Protein AF-A0A0J6SE71-F1 (afdb_monomer_lite)

pLDDT: mean 85.85, std 12.94, range [42.34, 98.62]

Radius of gyration: 21.09 Å; chains: 1; bounding box: 52×39×52 Å

Structure (mmCIF, N/CA/C/O backbone):
data_AF-A0A0J6SE71-F1
#
_entry.id   AF-A0A0J6SE71-F1
#
loop_
_atom_site.group_PDB
_atom_site.id
_atom_site.type_symbol
_atom_site.label_atom_id
_atom_site.label_alt_id
_atom_site.label_comp_id
_atom_site.label_asym_id
_atom_site.label_entity_id
_atom_site.label_seq_id
_atom_site.pdbx_PDB_ins_code
_atom_site.Cartn_x
_atom_site.Cartn_y
_atom_site.Cartn_z
_atom_site.occupancy
_atom_site.B_iso_or_equiv
_atom_site.auth_seq_id
_atom_site.auth_comp_id
_atom_site.auth_asym_id
_atom_site.auth_atom_id
_atom_site.pdbx_PDB_model_num
ATOM 1 N N . PRO A 1 1 ? 19.943 1.898 2.539 1.00 74.62 1 PRO A N 1
ATOM 2 C CA . PRO A 1 1 ? 20.958 0.953 3.086 1.00 74.62 1 PRO A CA 1
ATOM 3 C C . PRO A 1 1 ? 20.571 -0.513 2.844 1.00 74.62 1 PRO A C 1
ATOM 5 O O . PRO A 1 1 ? 21.342 -1.232 2.225 1.00 74.62 1 PRO A O 1
ATOM 8 N N . VAL A 1 2 ? 19.360 -0.919 3.248 1.00 83.00 2 VAL A N 1
ATOM 9 C CA . VAL A 1 2 ? 18.869 -2.305 3.112 1.00 83.00 2 VAL A CA 1
ATOM 10 C C . VAL A 1 2 ? 18.870 -2.799 1.660 1.00 83.00 2 VAL A C 1
ATOM 12 O O . VAL A 1 2 ? 19.468 -3.829 1.379 1.00 83.00 2 VAL A O 1
ATOM 15 N N . LEU A 1 3 ? 18.298 -2.043 0.713 1.00 86.75 3 LEU A N 1
ATOM 16 C CA . LEU A 1 3 ? 18.275 -2.443 -0.707 1.00 86.75 3 LEU A CA 1
ATOM 17 C C . LEU A 1 3 ? 19.676 -2.645 -1.305 1.00 86.75 3 LEU A C 1
ATOM 19 O O . LEU A 1 3 ? 19.884 -3.564 -2.087 1.00 86.75 3 LEU A O 1
ATOM 23 N N . ARG A 1 4 ? 20.654 -1.826 -0.898 1.00 89.00 4 ARG A N 1
ATOM 24 C CA . ARG A 1 4 ? 22.049 -1.960 -1.343 1.00 89.00 4 ARG A CA 1
ATOM 25 C C . ARG A 1 4 ? 22.689 -3.245 -0.810 1.00 89.00 4 ARG A C 1
ATOM 27 O O . ARG A 1 4 ? 23.413 -3.897 -1.551 1.00 89.00 4 ARG A O 1
ATOM 34 N N . ALA A 1 5 ? 22.418 -3.600 0.447 1.00 86.69 5 ALA A N 1
ATOM 35 C CA . ALA A 1 5 ? 22.895 -4.848 1.039 1.00 86.69 5 ALA A CA 1
ATOM 36 C C . ALA A 1 5 ? 22.267 -6.065 0.343 1.00 86.69 5 ALA A C 1
ATOM 38 O O . ALA A 1 5 ? 22.990 -6.952 -0.097 1.00 86.69 5 ALA A O 1
ATOM 39 N N . LEU A 1 6 ? 20.944 -6.048 0.139 1.00 87.69 6 LEU A N 1
ATOM 40 C CA . LEU A 1 6 ? 20.231 -7.113 -0.574 1.00 87.69 6 LEU A CA 1
ATOM 41 C C . LEU A 1 6 ? 20.741 -7.296 -2.007 1.00 87.69 6 LEU A C 1
ATOM 43 O O . LEU A 1 6 ? 20.913 -8.424 -2.455 1.00 87.69 6 LEU A O 1
ATOM 47 N N . ALA A 1 7 ? 21.015 -6.200 -2.717 1.00 92.06 7 ALA A N 1
ATOM 48 C CA . ALA A 1 7 ? 21.587 -6.274 -4.053 1.00 92.06 7 ALA A CA 1
ATOM 49 C C . ALA A 1 7 ? 22.988 -6.901 -4.043 1.00 92.06 7 ALA A C 1
ATOM 51 O O . ALA A 1 7 ? 23.252 -7.791 -4.843 1.00 92.06 7 ALA A O 1
ATOM 52 N N . ALA A 1 8 ? 23.858 -6.498 -3.111 1.00 91.88 8 ALA A N 1
ATOM 53 C CA . ALA A 1 8 ? 25.197 -7.071 -2.987 1.00 91.88 8 ALA A CA 1
ATOM 54 C C . ALA A 1 8 ? 25.158 -8.580 -2.685 1.00 91.88 8 ALA A C 1
ATOM 56 O O . ALA A 1 8 ? 25.876 -9.345 -3.322 1.00 91.88 8 ALA A O 1
ATOM 57 N N . GLU A 1 9 ? 24.287 -9.016 -1.770 1.00 90.00 9 GLU A N 1
ATOM 58 C CA . GLU A 1 9 ? 24.077 -10.439 -1.457 1.00 90.00 9 GLU A CA 1
ATOM 59 C C . GLU A 1 9 ? 23.577 -11.239 -2.665 1.00 90.00 9 GLU A C 1
ATOM 61 O O . GLU A 1 9 ? 23.999 -12.373 -2.878 1.00 90.00 9 GLU A O 1
ATOM 66 N N . ALA A 1 10 ? 22.691 -10.645 -3.465 1.00 92.06 10 ALA A N 1
ATOM 67 C CA . ALA A 1 10 ? 22.149 -11.260 -4.671 1.00 92.06 10 ALA A CA 1
ATOM 68 C C . ALA A 1 10 ? 23.099 -11.176 -5.883 1.00 92.06 10 ALA A C 1
ATOM 70 O O . ALA A 1 10 ? 22.737 -11.632 -6.966 1.00 92.06 10 ALA A O 1
ATOM 71 N N . GLY A 1 11 ? 24.288 -10.577 -5.736 1.00 95.62 11 GLY A N 1
ATOM 72 C CA . GLY A 1 11 ? 25.222 -10.361 -6.845 1.00 95.62 11 GLY A CA 1
ATOM 73 C C . GLY A 1 11 ? 24.719 -9.360 -7.893 1.00 95.62 11 GLY A C 1
ATOM 74 O O . GLY A 1 11 ? 25.143 -9.408 -9.045 1.00 95.62 11 GLY A O 1
ATOM 75 N N . LEU A 1 12 ? 23.808 -8.461 -7.511 1.00 95.69 12 LEU A N 1
ATOM 76 C CA . LEU A 1 12 ? 23.193 -7.465 -8.383 1.00 95.69 12 LEU A CA 1
ATOM 77 C C . LEU A 1 12 ? 23.917 -6.118 -8.294 1.00 95.69 12 LEU A C 1
ATOM 79 O O . LEU A 1 12 ? 24.251 -5.626 -7.212 1.00 95.69 12 LEU A O 1
ATOM 83 N N . ALA A 1 13 ? 24.080 -5.459 -9.441 1.00 94.94 13 ALA A N 1
ATOM 84 C CA . ALA A 1 13 ? 24.471 -4.057 -9.472 1.00 94.94 13 ALA A CA 1
ATOM 85 C C . ALA A 1 13 ? 23.314 -3.179 -8.963 1.00 94.94 13 ALA A C 1
ATOM 87 O O . ALA A 1 13 ? 22.174 -3.321 -9.397 1.00 94.94 13 ALA A O 1
ATOM 88 N N . PHE A 1 14 ? 23.607 -2.234 -8.064 1.00 95.19 14 PHE A N 1
ATOM 89 C CA . PHE A 1 14 ? 22.605 -1.325 -7.502 1.00 95.19 14 PHE A CA 1
ATOM 90 C C . PHE A 1 14 ? 22.993 0.136 -7.710 1.00 95.19 14 PHE A C 1
ATOM 92 O O . PHE A 1 14 ? 24.061 0.580 -7.280 1.00 95.19 14 PHE A O 1
ATOM 99 N N . ARG A 1 15 ? 22.086 0.902 -8.322 1.00 94.19 15 ARG A N 1
ATOM 100 C CA . ARG A 1 15 ? 22.180 2.358 -8.472 1.00 94.19 15 ARG A CA 1
ATOM 101 C C . ARG A 1 15 ? 20.926 2.992 -7.883 1.00 94.19 15 ARG A C 1
ATOM 103 O O . ARG A 1 15 ? 19.825 2.514 -8.127 1.00 94.19 15 ARG A O 1
ATOM 110 N N . ALA A 1 16 ? 21.107 4.055 -7.108 1.00 91.88 16 ALA A N 1
ATOM 111 C CA . ALA A 1 16 ? 20.010 4.821 -6.533 1.00 91.88 16 ALA A CA 1
ATOM 112 C C . ALA A 1 16 ? 20.004 6.219 -7.146 1.00 91.88 16 ALA A C 1
ATOM 114 O O . ALA A 1 16 ? 21.043 6.878 -7.185 1.00 91.88 16 ALA A O 1
ATOM 115 N N . TYR A 1 17 ? 18.830 6.649 -7.592 1.00 89.62 17 TYR A N 1
ATOM 116 C CA . TYR A 1 17 ? 18.588 7.971 -8.148 1.00 89.62 17 TYR A CA 1
ATOM 117 C C . TYR A 1 17 ? 17.534 8.639 -7.273 1.00 89.62 17 TYR A C 1
ATOM 119 O O . TYR A 1 17 ? 16.469 8.065 -7.055 1.00 89.62 17 TYR A O 1
ATOM 127 N N . ALA A 1 18 ? 17.847 9.813 -6.733 1.00 86.19 18 ALA A N 1
ATOM 128 C CA . ALA A 1 18 ? 16.870 10.588 -5.985 1.00 86.19 18 ALA A CA 1
ATOM 129 C C . ALA A 1 18 ? 15.883 11.237 -6.963 1.00 86.19 18 ALA A C 1
ATOM 131 O O . ALA A 1 18 ? 16.294 11.778 -7.993 1.00 86.19 18 ALA A O 1
ATOM 132 N N . LEU A 1 19 ? 14.596 11.180 -6.631 1.00 80.50 19 LEU A N 1
ATOM 133 C CA . LEU A 1 19 ? 13.590 12.013 -7.277 1.00 80.50 19 LEU A CA 1
ATOM 134 C C . LEU A 1 19 ? 13.519 13.353 -6.531 1.00 80.50 19 LEU A C 1
ATOM 136 O O . LEU A 1 19 ? 13.681 13.360 -5.311 1.00 80.50 19 LEU A O 1
ATOM 140 N N . PRO A 1 20 ? 13.343 14.480 -7.237 1.00 73.50 20 PRO A N 1
ATOM 141 C CA . PRO A 1 20 ? 13.230 15.783 -6.594 1.00 73.50 20 PRO A CA 1
ATOM 142 C C . PRO A 1 20 ? 11.945 15.877 -5.758 1.00 73.50 20 PRO A C 1
ATOM 144 O O . PRO A 1 20 ? 10.897 15.385 -6.169 1.00 73.50 20 PRO A O 1
ATOM 147 N N . ASP A 1 21 ? 12.013 16.576 -4.621 1.00 66.56 21 ASP A N 1
ATOM 148 C CA . ASP A 1 21 ? 10.876 16.796 -3.705 1.00 66.56 21 ASP A CA 1
ATOM 149 C C . ASP A 1 21 ? 9.800 17.757 -4.271 1.00 66.56 21 ASP A C 1
ATOM 151 O O . ASP A 1 21 ? 8.787 18.026 -3.627 1.00 66.56 21 ASP A O 1
ATOM 155 N N . GLY A 1 22 ? 9.998 18.281 -5.485 1.00 63.16 22 GLY A N 1
ATOM 156 C CA . GLY A 1 22 ? 9.081 19.179 -6.190 1.00 63.16 22 GLY A CA 1
ATOM 157 C C . GLY A 1 22 ? 9.055 18.901 -7.694 1.00 63.16 22 GLY A C 1
ATOM 158 O O . GLY A 1 22 ? 9.707 17.972 -8.171 1.00 63.16 22 GLY A O 1
ATOM 159 N N . ALA A 1 23 ? 8.308 19.711 -8.455 1.00 55.22 23 ALA A N 1
ATOM 160 C CA . ALA A 1 23 ? 8.313 19.615 -9.915 1.00 55.22 23 ALA A CA 1
ATOM 161 C C . ALA A 1 23 ? 9.758 19.710 -10.432 1.00 55.22 23 ALA A C 1
ATOM 163 O O . ALA A 1 23 ? 10.500 20.619 -10.050 1.00 55.22 23 ALA A O 1
ATOM 164 N N . ALA A 1 24 ? 10.165 18.749 -11.265 1.00 53.22 24 ALA A N 1
ATOM 165 C CA . ALA A 1 24 ? 11.485 18.780 -11.876 1.00 53.22 24 ALA A CA 1
ATOM 166 C C . ALA A 1 24 ? 11.638 20.105 -12.654 1.00 53.22 24 ALA A C 1
ATOM 168 O O . ALA A 1 24 ? 10.726 20.454 -13.405 1.00 53.22 24 ALA A O 1
ATOM 169 N N . PRO A 1 25 ? 12.747 20.851 -12.492 1.00 52.09 25 PRO A N 1
ATOM 170 C CA . PRO A 1 25 ? 12.998 22.036 -13.307 1.00 52.09 25 PRO A CA 1
ATOM 171 C C . PRO A 1 25 ? 12.952 21.649 -14.790 1.00 52.09 25 PRO A C 1
ATOM 173 O O . PRO A 1 25 ? 13.580 20.654 -15.157 1.00 52.09 25 PRO A O 1
ATOM 176 N N . GLU A 1 26 ? 12.248 22.419 -15.631 1.00 55.75 26 GLU A N 1
ATOM 177 C CA . GLU A 1 26 ? 12.121 22.128 -17.075 1.00 55.75 26 GLU A CA 1
ATOM 178 C C . GLU A 1 26 ? 13.494 21.953 -17.758 1.00 55.75 26 GLU A C 1
ATOM 180 O O . GLU A 1 26 ? 13.643 21.102 -18.636 1.00 55.75 26 GLU A O 1
ATOM 185 N N . ASP A 1 27 ? 14.521 22.655 -17.261 1.00 56.28 27 ASP A N 1
ATOM 186 C CA . ASP A 1 27 ? 15.896 22.645 -17.781 1.00 56.28 27 ASP A CA 1
ATOM 187 C C . ASP A 1 27 ? 16.903 21.837 -16.925 1.00 56.28 27 ASP A C 1
ATOM 189 O O . ASP A 1 27 ? 18.118 21.924 -17.116 1.00 56.28 27 ASP A O 1
ATOM 193 N N . GLY A 1 28 ? 16.430 21.047 -15.953 1.00 58.31 28 GLY A N 1
ATOM 194 C CA . GLY A 1 28 ? 17.277 20.250 -15.056 1.00 58.31 28 GLY A CA 1
ATOM 195 C C . GLY A 1 28 ? 17.614 18.844 -15.587 1.00 58.31 28 GLY A C 1
ATOM 196 O O . GLY A 1 28 ? 16.875 18.280 -16.400 1.00 58.31 28 GLY A O 1
ATOM 197 N N . PRO A 1 29 ? 18.711 18.207 -15.121 1.00 62.16 29 PRO A N 1
ATOM 198 C CA . PRO A 1 29 ? 18.996 16.815 -15.456 1.00 62.16 29 PRO A CA 1
ATOM 199 C C . PRO A 1 29 ? 17.878 15.907 -14.924 1.00 62.16 29 PRO A C 1
ATOM 201 O O . PRO A 1 29 ? 17.729 15.706 -13.722 1.00 62.16 29 PRO A O 1
ATOM 204 N N . SER A 1 30 ? 17.087 15.345 -15.839 1.00 78.56 30 SER A N 1
ATOM 205 C CA . SER A 1 30 ? 16.004 14.423 -15.496 1.00 78.56 30 SER A CA 1
ATOM 206 C C . SER A 1 30 ? 16.574 13.114 -14.925 1.00 78.56 30 SER A C 1
ATOM 208 O O . SER A 1 30 ? 17.298 12.412 -15.647 1.00 78.56 30 SER A O 1
ATOM 210 N N . PRO A 1 31 ? 16.228 12.722 -13.681 1.00 86.25 31 PRO A N 1
ATOM 211 C CA . PRO A 1 31 ? 16.659 11.441 -13.118 1.00 86.25 31 PRO A CA 1
ATOM 212 C C . PRO A 1 31 ? 16.189 10.265 -13.984 1.00 86.25 31 PRO A C 1
ATOM 214 O O . PRO A 1 31 ? 16.908 9.281 -14.133 1.00 86.25 31 PRO A O 1
ATOM 217 N N . TRP A 1 32 ? 15.046 10.400 -14.661 1.00 88.00 32 TRP A N 1
ATOM 218 C CA . TRP A 1 32 ? 14.514 9.393 -15.577 1.00 88.00 32 TRP A CA 1
ATOM 219 C C . TRP A 1 32 ? 15.396 9.164 -16.806 1.00 88.00 32 TRP A C 1
ATOM 221 O O . TRP A 1 32 ? 15.598 8.019 -17.212 1.00 88.00 32 TRP A O 1
ATOM 231 N N . ARG A 1 33 ? 15.988 10.227 -17.371 1.00 88.12 33 ARG A N 1
ATOM 232 C CA . ARG A 1 33 ? 16.964 10.092 -18.468 1.00 88.12 33 ARG A CA 1
ATOM 233 C C . ARG A 1 33 ? 18.235 9.389 -17.993 1.00 88.12 33 ARG A C 1
ATOM 235 O O . ARG A 1 33 ? 18.764 8.557 -18.723 1.00 88.12 33 ARG A O 1
ATOM 242 N N . ALA A 1 34 ? 18.692 9.676 -16.772 1.00 90.25 34 ALA A N 1
ATOM 243 C CA . ALA A 1 34 ? 19.856 9.012 -16.185 1.00 90.25 34 ALA A CA 1
ATOM 244 C C . ALA A 1 34 ? 19.600 7.519 -15.908 1.00 90.25 34 ALA A C 1
ATOM 246 O O . ALA A 1 34 ? 20.461 6.689 -16.196 1.00 90.25 34 ALA A O 1
ATOM 247 N N . VAL A 1 35 ? 18.409 7.171 -15.406 1.00 92.81 35 VAL A N 1
ATOM 248 C CA . VAL A 1 35 ? 17.973 5.776 -15.228 1.00 92.81 35 VAL A CA 1
ATOM 249 C C . VAL A 1 35 ? 17.910 5.066 -16.575 1.00 92.81 35 VAL A C 1
ATOM 251 O O . VAL A 1 35 ? 18.489 3.996 -16.719 1.00 92.81 35 VAL A O 1
ATOM 254 N N . ARG A 1 36 ? 17.279 5.669 -17.590 1.00 91.50 36 ARG A N 1
ATOM 255 C CA . ARG A 1 36 ? 17.217 5.080 -18.934 1.00 91.50 36 ARG A CA 1
ATOM 256 C C . ARG A 1 36 ? 18.606 4.868 -19.536 1.00 91.50 36 ARG A C 1
ATOM 258 O O . ARG A 1 36 ? 18.858 3.810 -20.097 1.00 91.50 36 ARG A O 1
ATOM 265 N N . ALA A 1 37 ? 19.503 5.846 -19.419 1.00 92.12 37 ALA A N 1
ATOM 266 C CA . ALA A 1 37 ? 20.868 5.740 -19.936 1.00 92.12 37 ALA A CA 1
ATOM 267 C C . ALA A 1 37 ? 21.690 4.641 -19.240 1.00 92.12 37 ALA A C 1
ATOM 269 O O . ALA A 1 37 ? 22.644 4.132 -19.820 1.00 92.12 37 ALA A O 1
ATOM 270 N N . ALA A 1 38 ? 21.329 4.272 -18.009 1.00 93.62 38 ALA A N 1
ATOM 271 C CA . ALA A 1 38 ? 21.936 3.153 -17.299 1.00 93.62 38 ALA A CA 1
ATOM 272 C C . ALA A 1 38 ? 21.415 1.774 -17.746 1.00 93.62 38 ALA A C 1
ATOM 274 O O . ALA A 1 38 ? 21.976 0.785 -17.284 1.00 93.62 38 ALA A O 1
ATOM 275 N N . ASP A 1 39 ? 20.374 1.728 -18.590 1.00 93.38 39 ASP A N 1
ATOM 276 C CA . ASP A 1 39 ? 19.712 0.527 -19.129 1.00 93.38 39 ASP A CA 1
ATOM 277 C C . ASP A 1 39 ? 19.540 -0.616 -18.107 1.00 93.38 39 ASP A C 1
ATOM 279 O O . ASP A 1 39 ? 20.103 -1.698 -18.267 1.00 93.38 39 ASP A O 1
ATOM 283 N N . PRO A 1 40 ? 18.800 -0.387 -17.008 1.00 95.44 40 PRO A N 1
ATOM 284 C CA . PRO A 1 40 ? 18.628 -1.397 -15.975 1.00 95.44 40 PRO A CA 1
ATOM 285 C C . PRO A 1 40 ? 17.719 -2.546 -16.437 1.00 95.44 40 PRO A C 1
ATOM 287 O O . PRO A 1 40 ? 16.732 -2.336 -17.155 1.00 95.44 40 PRO A O 1
ATOM 290 N N . ASP A 1 41 ? 17.989 -3.748 -15.921 1.00 95.69 41 ASP A N 1
ATOM 291 C CA . ASP A 1 41 ? 17.112 -4.918 -16.071 1.00 95.69 41 ASP A CA 1
ATOM 292 C C . ASP A 1 41 ? 15.769 -4.727 -15.348 1.00 95.69 41 ASP A C 1
ATOM 294 O O . ASP A 1 41 ? 14.717 -5.141 -15.838 1.00 95.69 41 ASP A O 1
ATOM 298 N N . ALA A 1 42 ? 15.801 -4.068 -14.186 1.00 94.81 42 ALA A N 1
ATOM 299 C CA . ALA A 1 42 ? 14.635 -3.765 -13.367 1.00 94.81 42 ALA A CA 1
ATOM 300 C C . ALA A 1 42 ? 14.795 -2.423 -12.643 1.00 94.81 42 ALA A C 1
ATOM 302 O O . ALA A 1 42 ? 15.895 -2.028 -12.255 1.00 94.81 42 ALA A O 1
ATOM 303 N N . VAL A 1 43 ? 13.675 -1.739 -12.419 1.00 95.31 43 VAL A N 1
ATOM 304 C CA . VAL A 1 43 ? 13.609 -0.468 -11.693 1.00 95.31 43 VAL A CA 1
ATOM 305 C C . VAL A 1 43 ? 12.611 -0.601 -10.555 1.00 95.31 43 VAL A C 1
ATOM 307 O O . VAL A 1 43 ? 11.464 -0.978 -10.776 1.00 95.31 43 VAL A O 1
ATOM 310 N N . ILE A 1 44 ? 13.038 -0.253 -9.342 1.00 94.62 44 ILE A N 1
ATOM 311 C CA . ILE A 1 44 ? 12.130 -0.075 -8.208 1.00 94.62 44 ILE A CA 1
ATOM 312 C C . ILE A 1 44 ? 11.804 1.412 -8.121 1.00 94.62 44 ILE A C 1
ATOM 314 O O . ILE A 1 44 ? 12.692 2.223 -7.857 1.00 94.62 44 ILE A O 1
ATOM 318 N N . LEU A 1 45 ? 10.538 1.759 -8.342 1.00 93.06 45 LEU A N 1
ATOM 319 C CA . LEU A 1 45 ? 10.028 3.097 -8.076 1.00 93.06 45 LEU A CA 1
ATOM 320 C C . LEU A 1 45 ? 9.438 3.122 -6.665 1.00 93.06 45 LEU A C 1
ATOM 322 O O . LEU A 1 45 ? 8.317 2.664 -6.442 1.00 93.06 45 LEU A O 1
ATOM 326 N N . ASP A 1 46 ? 10.219 3.631 -5.717 1.00 90.94 46 ASP A N 1
ATOM 327 C CA . ASP A 1 46 ? 9.802 3.791 -4.326 1.00 90.94 46 ASP A CA 1
ATOM 328 C C . ASP A 1 46 ? 9.149 5.161 -4.119 1.00 90.94 46 ASP A C 1
ATOM 330 O O . ASP A 1 46 ? 9.805 6.199 -4.190 1.00 90.94 46 ASP A O 1
ATOM 334 N N . ALA A 1 47 ? 7.847 5.142 -3.857 1.00 86.31 47 ALA A N 1
ATOM 335 C CA . ALA A 1 47 ? 7.027 6.304 -3.556 1.00 86.31 47 ALA A CA 1
ATOM 336 C C . ALA A 1 47 ? 6.381 6.218 -2.168 1.00 86.31 47 ALA A C 1
ATOM 338 O O . ALA A 1 47 ? 5.300 6.761 -1.927 1.00 86.31 47 ALA A O 1
ATOM 339 N N . THR A 1 48 ? 7.003 5.489 -1.241 1.00 80.56 48 THR A N 1
ATOM 340 C CA . THR A 1 48 ? 6.477 5.313 0.120 1.00 80.56 48 THR A CA 1
ATOM 341 C C . THR A 1 48 ? 6.447 6.605 0.933 1.00 80.56 48 THR A C 1
ATOM 343 O O . THR A 1 48 ? 5.579 6.743 1.793 1.00 80.56 48 THR A O 1
ATOM 346 N N . ALA A 1 49 ? 7.327 7.563 0.634 1.00 74.50 49 ALA A N 1
ATOM 347 C CA . ALA A 1 49 ? 7.326 8.893 1.247 1.00 74.50 49 ALA A CA 1
ATOM 348 C C . ALA A 1 49 ? 6.269 9.848 0.651 1.00 74.50 49 ALA A C 1
ATOM 350 O O . ALA A 1 49 ? 6.091 10.952 1.158 1.00 74.50 49 ALA A O 1
ATOM 351 N N . GLY A 1 50 ? 5.557 9.418 -0.397 1.00 75.25 50 GLY A N 1
ATOM 352 C CA . GLY A 1 50 ? 4.782 10.299 -1.265 1.00 75.25 50 GLY A CA 1
ATOM 353 C C . GLY A 1 50 ? 5.696 10.984 -2.281 1.00 75.25 50 GLY A C 1
ATOM 354 O O . GLY A 1 50 ? 6.728 11.541 -1.923 1.00 75.25 50 GLY A O 1
ATOM 355 N N . LEU A 1 51 ? 5.331 10.914 -3.561 1.00 74.62 51 LEU A N 1
ATOM 356 C CA . LEU A 1 51 ? 6.022 11.634 -4.630 1.00 74.62 51 LEU A CA 1
ATOM 357 C C . LEU A 1 51 ? 5.094 12.713 -5.189 1.00 74.62 51 LEU A C 1
ATOM 359 O O . LEU A 1 51 ? 3.907 12.436 -5.376 1.00 74.62 51 LEU A O 1
ATOM 363 N N . PRO A 1 52 ? 5.593 13.927 -5.471 1.00 71.06 52 PRO A N 1
ATOM 364 C CA . PRO A 1 52 ? 4.815 14.909 -6.210 1.00 71.06 52 PRO A CA 1
ATOM 365 C C . PRO A 1 52 ? 4.617 14.456 -7.667 1.00 71.06 52 PRO A C 1
ATOM 367 O O . PRO A 1 52 ? 5.472 13.791 -8.253 1.00 71.06 52 PRO A O 1
ATOM 370 N N . GLY A 1 53 ? 3.505 14.871 -8.277 1.00 75.75 53 GLY A N 1
ATOM 371 C CA . GLY A 1 53 ? 3.247 14.671 -9.706 1.00 75.75 53 GLY A CA 1
ATOM 372 C C . GLY A 1 53 ? 2.927 13.226 -10.107 1.00 75.75 53 GLY A C 1
ATOM 373 O O . GLY A 1 53 ? 2.341 12.466 -9.341 1.00 75.75 53 GLY A O 1
ATOM 374 N N . THR A 1 54 ? 3.275 12.870 -11.348 1.00 78.56 54 THR A N 1
ATOM 375 C CA . THR A 1 54 ? 2.953 11.577 -11.979 1.00 78.56 54 THR A CA 1
ATOM 376 C C . THR A 1 54 ? 4.231 10.851 -12.422 1.00 78.56 54 THR A C 1
ATOM 378 O O . THR A 1 54 ? 4.506 10.773 -13.623 1.00 78.56 54 THR A O 1
ATOM 381 N N . PRO A 1 55 ? 5.031 10.301 -11.489 1.00 84.00 55 PRO A N 1
ATOM 382 C CA . PRO A 1 55 ? 6.385 9.807 -11.769 1.00 84.00 55 PRO A CA 1
ATOM 383 C C . PRO A 1 55 ? 6.428 8.701 -12.832 1.00 84.00 55 PRO A C 1
ATOM 385 O O . PRO A 1 55 ? 7.377 8.620 -13.609 1.00 84.00 55 PRO A O 1
ATOM 388 N N . LEU A 1 56 ? 5.386 7.870 -12.930 1.00 87.38 56 LEU A N 1
ATOM 389 C CA . LEU A 1 56 ? 5.292 6.864 -13.990 1.00 87.38 56 LEU A CA 1
ATOM 390 C C . LEU A 1 56 ? 5.103 7.467 -15.389 1.00 87.38 56 LEU A C 1
ATOM 392 O O . LEU A 1 56 ? 5.651 6.931 -16.354 1.00 87.38 56 LEU A O 1
ATOM 396 N N . ARG A 1 57 ? 4.362 8.577 -15.516 1.00 84.81 57 ARG A N 1
ATOM 397 C CA . ARG A 1 57 ? 4.233 9.292 -16.797 1.00 84.81 57 ARG A CA 1
ATOM 398 C C . ARG A 1 57 ? 5.567 9.911 -17.193 1.00 84.81 57 ARG A C 1
ATOM 400 O O . ARG A 1 57 ? 5.961 9.793 -18.348 1.00 84.81 57 ARG A O 1
ATOM 407 N N . ASP A 1 58 ? 6.291 10.487 -16.238 1.00 85.06 58 ASP A N 1
ATOM 408 C CA . ASP A 1 58 ? 7.613 11.067 -16.488 1.00 85.06 58 ASP A CA 1
ATOM 409 C C . ASP A 1 58 ? 8.625 9.994 -16.917 1.00 85.06 58 ASP A C 1
ATOM 411 O O . ASP A 1 58 ? 9.397 10.193 -17.859 1.00 85.06 58 ASP A O 1
ATOM 415 N N . ALA A 1 59 ? 8.584 8.821 -16.277 1.00 88.06 59 ALA A N 1
ATOM 416 C CA . ALA A 1 59 ? 9.391 7.667 -16.656 1.00 88.06 59 ALA A CA 1
ATOM 417 C C . ALA A 1 59 ? 9.082 7.193 -18.087 1.00 88.06 59 ALA A C 1
ATOM 419 O O . ALA A 1 59 ? 10.004 6.973 -18.880 1.00 88.06 59 ALA A O 1
ATOM 420 N N . ALA A 1 60 ? 7.796 7.083 -18.438 1.00 87.69 60 ALA A N 1
ATOM 421 C CA . ALA A 1 60 ? 7.358 6.720 -19.784 1.00 87.69 60 ALA A CA 1
ATOM 422 C C . ALA A 1 60 ? 7.790 7.767 -20.824 1.00 87.69 60 ALA A C 1
ATOM 424 O O . ALA A 1 60 ? 8.352 7.409 -21.859 1.00 87.69 60 ALA A O 1
ATOM 425 N N . ALA A 1 61 ? 7.622 9.059 -20.523 1.00 86.12 61 ALA A N 1
ATOM 426 C CA . ALA A 1 61 ? 8.038 10.170 -21.381 1.00 86.12 61 ALA A CA 1
ATOM 427 C C . ALA A 1 61 ? 9.561 10.218 -21.589 1.00 86.12 61 ALA A C 1
ATOM 429 O O . ALA A 1 61 ? 10.040 10.586 -22.663 1.00 86.12 61 ALA A O 1
ATOM 430 N N . ALA A 1 62 ? 10.345 9.792 -20.595 1.00 88.06 62 ALA A N 1
ATOM 431 C CA . ALA A 1 62 ? 11.789 9.628 -20.736 1.00 88.06 62 ALA A CA 1
ATOM 432 C C . ALA A 1 62 ? 12.184 8.417 -21.605 1.00 88.06 62 ALA A C 1
ATOM 434 O O . ALA A 1 62 ? 13.350 8.313 -22.004 1.00 88.06 62 ALA A O 1
ATOM 435 N N . GLY A 1 63 ? 11.237 7.532 -21.934 1.00 88.56 63 GLY A N 1
ATOM 436 C CA . GLY A 1 63 ? 11.431 6.327 -22.739 1.00 88.56 63 GLY A CA 1
ATOM 437 C C . GLY A 1 63 ? 11.803 5.087 -21.925 1.00 88.56 63 GLY A C 1
ATOM 438 O O . GLY A 1 63 ? 12.422 4.176 -22.474 1.00 88.56 63 GLY A O 1
ATOM 439 N N . LEU A 1 64 ? 11.502 5.057 -20.622 1.00 90.62 64 LEU A N 1
ATOM 440 C CA . LEU A 1 64 ? 11.715 3.870 -19.796 1.00 90.62 64 LEU A CA 1
ATOM 441 C C . LEU A 1 64 ? 10.639 2.817 -20.093 1.00 90.62 64 LEU A C 1
ATOM 443 O O . LEU A 1 64 ? 9.446 3.116 -20.113 1.00 90.62 64 LEU A O 1
ATOM 447 N N . ALA A 1 65 ? 11.057 1.567 -20.280 1.00 92.06 65 ALA A N 1
ATOM 448 C CA . ALA A 1 65 ? 10.135 0.457 -20.479 1.00 92.06 65 ALA A CA 1
ATOM 449 C C . ALA A 1 65 ? 9.423 0.113 -19.156 1.00 92.06 65 ALA A C 1
ATOM 451 O O . ALA A 1 65 ? 10.025 -0.450 -18.240 1.00 92.06 65 ALA A O 1
ATOM 452 N N . LEU A 1 66 ? 8.134 0.454 -19.046 1.00 93.00 66 LEU A N 1
ATOM 453 C CA . LEU A 1 66 ? 7.370 0.309 -17.800 1.00 93.00 66 LEU A CA 1
ATOM 454 C C . LEU A 1 66 ? 7.193 -1.144 -17.337 1.00 93.00 66 LEU A C 1
ATOM 456 O O . LEU A 1 66 ? 7.001 -1.387 -16.151 1.00 93.00 66 LEU A O 1
ATOM 460 N N . ASN A 1 67 ? 7.341 -2.123 -18.230 1.00 93.94 67 ASN A N 1
ATOM 461 C CA . ASN A 1 67 ? 7.350 -3.545 -17.873 1.00 93.94 67 ASN A CA 1
ATOM 462 C C . ASN A 1 67 ? 8.583 -3.992 -17.061 1.00 93.94 67 ASN A C 1
ATOM 464 O O . ASN A 1 67 ? 8.609 -5.109 -16.534 1.00 93.94 67 ASN A O 1
ATOM 468 N N . ARG A 1 68 ? 9.608 -3.137 -16.966 1.00 94.56 68 ARG A N 1
ATOM 469 C CA . ARG A 1 68 ? 10.764 -3.307 -16.075 1.00 94.56 68 ARG A CA 1
ATOM 470 C C . ARG A 1 68 ? 10.574 -2.602 -14.730 1.00 94.56 68 ARG A C 1
ATOM 472 O O . ARG A 1 68 ? 11.426 -2.734 -13.855 1.00 94.56 68 ARG A O 1
ATOM 479 N N . VAL A 1 69 ? 9.490 -1.845 -14.558 1.00 95.00 69 VAL A N 1
ATOM 480 C CA . VAL A 1 69 ? 9.234 -1.052 -13.353 1.00 95.00 69 VAL A CA 1
ATOM 481 C C . VAL A 1 69 ? 8.364 -1.842 -12.378 1.00 95.00 69 VAL A C 1
ATOM 483 O O . VAL A 1 69 ? 7.304 -2.360 -12.735 1.00 95.00 69 VAL A O 1
ATOM 486 N N . VAL A 1 70 ? 8.818 -1.904 -11.128 1.00 95.56 70 VAL A N 1
ATOM 487 C CA . VAL A 1 70 ? 8.053 -2.366 -9.970 1.00 95.56 70 VAL A CA 1
ATOM 488 C C . VAL A 1 70 ? 7.838 -1.175 -9.045 1.00 95.56 70 VAL A C 1
ATOM 490 O O . VAL A 1 70 ? 8.804 -0.556 -8.597 1.00 95.56 70 VAL A O 1
ATOM 493 N N . THR A 1 71 ? 6.587 -0.843 -8.748 1.00 93.62 71 THR A N 1
ATOM 494 C CA . THR A 1 71 ? 6.254 0.297 -7.894 1.00 93.62 71 THR A CA 1
ATOM 495 C C . THR A 1 71 ? 5.953 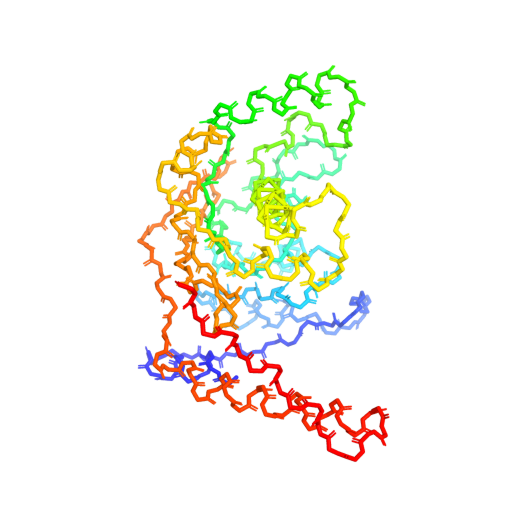-0.118 -6.464 1.00 93.62 71 THR A C 1
ATOM 497 O O . THR A 1 71 ? 5.418 -1.197 -6.193 1.00 93.62 71 THR A O 1
ATOM 500 N N . VAL A 1 72 ? 6.297 0.763 -5.529 1.00 91.12 72 VAL A N 1
ATOM 501 C CA . VAL A 1 72 ? 5.999 0.621 -4.105 1.00 91.12 72 VAL A CA 1
ATOM 502 C C . VAL A 1 72 ? 5.459 1.956 -3.605 1.00 91.12 72 VAL A C 1
ATOM 504 O O . VAL A 1 72 ? 6.066 2.991 -3.845 1.00 91.12 72 VAL A O 1
ATOM 507 N N . GLY A 1 73 ? 4.340 1.959 -2.880 1.00 85.81 73 GLY A N 1
ATOM 508 C CA . GLY A 1 73 ? 3.736 3.211 -2.403 1.00 85.81 73 GLY A CA 1
ATOM 509 C C . GLY A 1 73 ? 2.670 3.745 -3.358 1.00 85.81 73 GLY A C 1
ATOM 510 O O . GLY A 1 73 ? 1.888 2.945 -3.863 1.00 85.81 73 GLY A O 1
ATOM 511 N N . TRP A 1 74 ? 2.567 5.067 -3.507 1.00 79.81 74 TRP A N 1
ATOM 512 C CA . TRP A 1 74 ? 1.614 5.722 -4.413 1.00 79.81 74 TRP A CA 1
ATOM 513 C C . TRP A 1 74 ? 2.367 6.310 -5.606 1.00 79.81 74 TRP A C 1
ATOM 515 O O . TRP A 1 74 ? 3.157 7.232 -5.428 1.00 79.81 74 TRP A O 1
ATOM 525 N N . THR A 1 75 ? 2.158 5.757 -6.803 1.00 76.50 75 THR A N 1
ATOM 526 C CA . THR A 1 75 ? 2.993 6.061 -7.982 1.00 76.50 75 THR A CA 1
ATOM 527 C C . THR A 1 75 ? 2.250 6.663 -9.171 1.00 76.50 75 THR A C 1
ATOM 529 O O . THR A 1 75 ? 2.865 6.905 -10.211 1.00 76.50 75 THR A O 1
ATOM 532 N N . GLY A 1 76 ? 0.952 6.940 -9.026 1.00 77.88 76 GLY A N 1
ATOM 533 C CA . GLY A 1 76 ? 0.127 7.504 -10.098 1.00 77.88 76 GLY A CA 1
ATOM 534 C C . GLY A 1 76 ? -0.184 6.500 -11.214 1.00 77.88 76 GLY A C 1
ATOM 535 O O . GLY A 1 76 ? -0.370 6.887 -12.364 1.00 77.88 76 GLY A O 1
ATOM 536 N N . GLU A 1 77 ? -0.204 5.200 -10.910 1.00 81.62 77 GLU A N 1
ATOM 537 C CA . GLU A 1 77 ? -0.515 4.133 -11.868 1.00 81.62 77 GLU A CA 1
ATOM 538 C C . GLU A 1 77 ? -1.940 4.241 -12.424 1.00 81.62 77 GLU A C 1
ATOM 540 O O . GLU A 1 77 ? -2.159 3.990 -13.606 1.00 81.62 77 GLU A O 1
ATOM 545 N N . ASP A 1 78 ? -2.896 4.674 -11.604 1.00 78.12 78 ASP A N 1
ATOM 546 C CA . ASP A 1 78 ? -4.269 4.917 -12.042 1.00 78.12 78 ASP A CA 1
ATOM 547 C C . ASP A 1 78 ? -4.354 6.113 -12.998 1.00 78.12 78 ASP A C 1
ATOM 549 O O . ASP A 1 78 ? -5.009 6.009 -14.033 1.00 78.12 78 ASP A O 1
ATOM 553 N N . ASP A 1 79 ? -3.614 7.193 -12.721 1.00 76.19 79 ASP A N 1
ATOM 554 C CA . ASP A 1 79 ? -3.521 8.354 -13.613 1.00 76.19 79 ASP A CA 1
ATOM 555 C C . ASP A 1 79 ? -2.846 7.978 -14.937 1.00 76.19 79 ASP A C 1
ATOM 557 O O . ASP A 1 79 ? -3.270 8.397 -16.013 1.00 76.19 79 ASP A O 1
ATOM 561 N N . LEU A 1 80 ? -1.778 7.180 -14.889 1.00 79.81 80 LEU A N 1
ATOM 562 C CA . LEU A 1 80 ? -1.100 6.673 -16.080 1.00 79.81 80 LEU A CA 1
ATOM 563 C C . LEU A 1 80 ? -2.055 5.848 -16.948 1.00 79.81 80 LEU A C 1
ATOM 565 O O . LEU A 1 80 ? -2.142 6.071 -18.152 1.00 79.81 80 LEU A O 1
ATOM 569 N N . LEU A 1 81 ? -2.769 4.907 -16.333 1.00 78.69 81 LEU A N 1
ATOM 570 C CA . LEU A 1 81 ? -3.679 4.009 -17.030 1.00 78.69 81 LEU A CA 1
ATOM 571 C C . LEU A 1 81 ? -4.991 4.680 -17.430 1.00 78.69 81 LEU A C 1
ATOM 573 O O . LEU A 1 81 ? -5.755 4.049 -18.149 1.00 78.69 81 LEU A O 1
ATOM 577 N N . ARG A 1 82 ? -5.278 5.904 -16.973 1.00 73.69 82 ARG A N 1
ATOM 578 C CA . ARG A 1 82 ? -6.480 6.681 -17.311 1.00 73.69 82 ARG A CA 1
ATOM 579 C C . ARG A 1 82 ? -6.130 8.163 -17.515 1.00 73.69 82 ARG A C 1
ATOM 581 O O . ARG A 1 82 ? -6.359 8.990 -16.633 1.00 73.69 82 ARG A O 1
ATOM 588 N N . PRO A 1 83 ? -5.550 8.544 -18.667 1.00 62.50 83 PRO A N 1
ATOM 589 C CA . PRO A 1 83 ? -5.402 9.945 -19.047 1.00 62.50 83 PRO A CA 1
ATOM 590 C C . PRO A 1 83 ? -6.736 10.706 -19.025 1.00 62.50 83 PRO A C 1
ATOM 592 O O . PRO A 1 83 ? -7.807 10.134 -19.210 1.00 62.50 83 PRO A O 1
ATOM 595 N N . ALA A 1 84 ? -6.656 12.031 -18.859 1.00 59.66 84 ALA A N 1
ATOM 596 C CA . ALA A 1 84 ? -7.798 12.944 -18.698 1.00 59.66 84 ALA A CA 1
ATOM 597 C C . ALA A 1 84 ? -8.836 12.918 -19.848 1.00 59.66 84 ALA A C 1
ATOM 599 O O . ALA A 1 84 ? -9.901 13.512 -19.723 1.00 59.66 84 ALA A O 1
ATOM 600 N N . SER A 1 85 ? -8.543 12.232 -20.959 1.00 58.09 85 SER A N 1
ATOM 601 C CA . SER A 1 85 ? -9.460 11.971 -22.076 1.00 58.09 85 SER A CA 1
ATOM 602 C C . SER A 1 85 ? -10.291 10.683 -21.928 1.00 58.09 85 SER A C 1
ATOM 604 O O . SER A 1 85 ? -11.005 10.317 -22.859 1.00 58.09 85 SER A O 1
ATOM 606 N N . GLY A 1 86 ? -10.206 9.982 -20.791 1.00 56.91 86 GLY A N 1
ATOM 607 C CA . GLY A 1 86 ? -11.051 8.827 -20.452 1.00 56.91 86 GLY A CA 1
ATOM 608 C C . GLY A 1 86 ? -10.669 7.503 -21.127 1.00 56.91 86 GLY A C 1
ATOM 609 O O . GLY A 1 86 ? -11.293 6.477 -20.862 1.00 56.91 86 GLY A O 1
ATOM 610 N N . ALA A 1 87 ? -9.643 7.485 -21.982 1.00 57.91 87 ALA A N 1
ATOM 611 C CA . ALA A 1 87 ? -9.133 6.260 -22.600 1.00 57.91 87 ALA A CA 1
ATOM 612 C C . ALA A 1 87 ? -8.069 5.604 -21.713 1.00 57.91 87 ALA A C 1
ATOM 614 O O . ALA A 1 87 ? -7.263 6.309 -21.117 1.00 57.91 87 ALA A O 1
ATOM 615 N N . ARG A 1 88 ? -8.016 4.265 -21.656 1.00 61.75 88 ARG A N 1
ATOM 616 C CA . ARG A 1 88 ? -6.922 3.575 -20.959 1.00 61.75 88 ARG A CA 1
ATOM 617 C C . ARG A 1 88 ? -5.665 3.527 -21.823 1.00 61.75 88 ARG A C 1
ATOM 619 O O . ARG A 1 88 ? -5.708 2.948 -22.907 1.00 61.75 88 ARG A O 1
ATOM 626 N N . ASP A 1 89 ? -4.556 4.096 -21.352 1.00 65.12 89 ASP A N 1
ATOM 627 C CA . ASP A 1 89 ? -3.271 3.963 -22.044 1.00 65.12 89 ASP A CA 1
ATOM 628 C C . ASP A 1 89 ? -2.669 2.567 -21.784 1.00 65.12 89 ASP A C 1
ATOM 630 O O . ASP A 1 89 ? -2.401 2.167 -20.650 1.00 65.12 89 ASP A O 1
ATOM 634 N N . LEU A 1 90 ? -2.485 1.795 -22.859 1.00 64.38 90 LEU A N 1
ATOM 635 C CA . LEU A 1 90 ? -1.980 0.420 -22.834 1.00 64.38 90 LEU A CA 1
ATOM 636 C C . LEU A 1 90 ? -0.448 0.336 -22.753 1.00 64.38 90 LEU A C 1
ATOM 638 O O . LEU A 1 90 ? 0.089 -0.766 -22.600 1.00 64.38 90 LEU A O 1
ATOM 642 N N . THR A 1 91 ? 0.266 1.464 -22.845 1.00 69.94 91 THR A N 1
ATOM 643 C CA . THR A 1 91 ? 1.743 1.518 -22.852 1.00 69.94 91 THR A CA 1
ATOM 644 C C . THR A 1 91 ? 2.391 0.936 -21.592 1.00 69.94 91 THR A C 1
ATOM 646 O O . THR A 1 91 ? 3.563 0.566 -21.612 1.00 69.94 91 THR A O 1
ATOM 649 N N . ALA A 1 92 ? 1.625 0.771 -20.513 1.00 85.56 92 ALA A N 1
ATOM 650 C CA . ALA A 1 92 ? 2.085 0.214 -19.247 1.00 85.56 92 ALA A CA 1
ATOM 651 C C . ALA A 1 92 ? 1.920 -1.313 -19.116 1.00 85.56 92 ALA A C 1
ATOM 653 O O . ALA A 1 92 ? 2.016 -1.838 -18.008 1.00 85.56 92 ALA A O 1
ATOM 654 N N . LYS A 1 93 ? 1.625 -2.061 -20.193 1.00 91.44 93 LYS A N 1
ATOM 655 C CA . LYS A 1 93 ? 1.543 -3.534 -20.118 1.00 91.44 93 LYS A CA 1
ATOM 656 C C . LYS A 1 93 ? 2.823 -4.115 -19.503 1.00 91.44 93 LYS A C 1
ATOM 658 O O . LYS A 1 93 ? 3.919 -3.855 -19.987 1.00 91.44 93 LYS A O 1
ATOM 663 N N . GLY A 1 94 ? 2.669 -4.937 -18.469 1.00 93.06 94 GLY A N 1
ATOM 664 C CA . GLY A 1 94 ? 3.760 -5.521 -17.693 1.00 93.06 94 GLY A CA 1
ATOM 665 C C . GLY A 1 94 ? 4.227 -4.668 -16.509 1.00 93.06 94 GLY A C 1
ATOM 666 O O . GLY A 1 94 ? 5.122 -5.109 -15.793 1.00 93.06 94 GLY A O 1
ATOM 667 N N . LEU A 1 95 ? 3.660 -3.472 -16.293 1.00 94.56 95 LEU A N 1
ATOM 668 C CA . LEU A 1 95 ? 3.900 -2.674 -15.088 1.00 94.56 95 LEU A CA 1
ATOM 669 C C . LEU A 1 95 ? 3.508 -3.486 -13.856 1.00 94.56 95 LEU A C 1
ATOM 671 O O . LEU A 1 95 ? 2.425 -4.075 -13.820 1.00 94.56 95 LEU A O 1
ATOM 675 N N . ARG A 1 96 ? 4.377 -3.488 -12.846 1.00 95.75 96 ARG A N 1
ATOM 676 C CA . ARG A 1 96 ? 4.165 -4.226 -11.602 1.00 95.75 96 ARG A CA 1
ATOM 677 C C . ARG A 1 96 ? 4.030 -3.285 -10.423 1.00 95.75 96 ARG A C 1
ATOM 679 O O . ARG A 1 96 ? 4.753 -2.298 -10.331 1.00 95.75 96 ARG A O 1
ATOM 686 N N . ILE A 1 97 ? 3.158 -3.642 -9.492 1.00 94.38 97 ILE A N 1
ATOM 687 C CA . ILE A 1 97 ? 2.966 -2.925 -8.231 1.00 94.38 97 ILE A CA 1
ATOM 688 C C . ILE A 1 97 ? 3.075 -3.901 -7.066 1.00 94.38 97 ILE A C 1
ATOM 690 O O . ILE A 1 97 ? 2.606 -5.038 -7.146 1.00 94.38 97 ILE A O 1
ATOM 694 N N . VAL A 1 98 ? 3.672 -3.453 -5.967 1.00 94.88 98 VAL A N 1
ATOM 695 C CA . VAL A 1 98 ? 3.675 -4.187 -4.701 1.00 94.88 98 VAL A CA 1
ATOM 696 C C . VAL A 1 98 ? 2.450 -3.781 -3.887 1.00 94.88 98 VAL A C 1
ATOM 698 O O . VAL A 1 98 ? 2.255 -2.606 -3.577 1.00 94.88 98 VAL A O 1
ATOM 701 N N . THR A 1 99 ? 1.635 -4.758 -3.498 1.00 93.69 99 THR A N 1
ATOM 702 C CA . THR A 1 99 ? 0.405 -4.534 -2.728 1.00 93.69 99 THR A CA 1
ATOM 703 C C . THR A 1 99 ? 0.105 -5.696 -1.775 1.00 93.69 99 THR A C 1
ATOM 705 O O . THR A 1 99 ? 0.865 -6.648 -1.668 1.00 93.69 99 THR A O 1
ATOM 708 N N . TRP A 1 100 ? -0.979 -5.615 -1.015 1.00 93.62 100 TRP A N 1
ATOM 709 C CA . TRP A 1 100 ? -1.423 -6.615 -0.033 1.00 93.62 100 TRP A CA 1
ATOM 710 C C . TRP A 1 100 ? -2.928 -6.894 -0.120 1.00 93.62 100 TRP A C 1
ATOM 712 O O . TRP A 1 100 ? -3.492 -7.528 0.774 1.00 93.62 100 TRP A O 1
ATOM 722 N N . HIS A 1 101 ? -3.574 -6.396 -1.174 1.00 94.19 101 HIS A N 1
ATOM 723 C CA . HIS A 1 101 ? -4.962 -6.686 -1.505 1.00 94.19 101 HIS A CA 1
ATOM 724 C C . HIS A 1 101 ? -5.047 -7.358 -2.882 1.00 94.19 101 HIS A C 1
ATOM 726 O O . HIS A 1 101 ? -4.113 -7.283 -3.680 1.00 94.19 101 HIS A O 1
ATOM 732 N N . ALA A 1 102 ? -6.176 -7.989 -3.173 1.00 94.44 102 ALA A N 1
ATOM 733 C CA . ALA A 1 102 ? -6.495 -8.593 -4.453 1.00 94.44 102 ALA A CA 1
ATOM 734 C C . ALA A 1 102 ? -6.766 -7.517 -5.525 1.00 94.44 102 ALA A C 1
ATOM 736 O O . ALA A 1 102 ? -7.097 -6.370 -5.185 1.00 94.44 102 ALA A O 1
ATOM 737 N N . PRO A 1 103 ? -6.593 -7.846 -6.817 1.00 92.50 103 PRO A N 1
ATOM 738 C CA . PRO A 1 103 ? -7.001 -6.977 -7.916 1.00 92.50 103 PRO A CA 1
ATOM 739 C C . PRO A 1 103 ? -8.520 -7.011 -8.124 1.00 92.50 103 PRO A C 1
ATOM 741 O O . PRO A 1 103 ? -9.162 -8.024 -7.847 1.00 92.50 103 PRO A O 1
ATOM 744 N N . GLY A 1 104 ? -9.062 -5.940 -8.708 1.00 90.31 104 GLY A N 1
ATOM 745 C CA . GLY A 1 104 ? -10.463 -5.862 -9.124 1.00 90.31 104 GLY A CA 1
ATOM 746 C C . GLY A 1 104 ? -11.456 -5.723 -7.971 1.00 90.31 104 GLY A C 1
ATOM 747 O O . GLY A 1 104 ? -11.082 -5.561 -6.814 1.00 90.31 104 GLY A O 1
ATOM 748 N N . ASP A 1 105 ? -12.731 -5.795 -8.316 1.00 91.88 105 ASP A N 1
ATOM 749 C CA . ASP A 1 105 ? -13.881 -5.398 -7.498 1.00 91.88 105 ASP A CA 1
ATOM 750 C C . ASP A 1 105 ? -14.908 -6.528 -7.324 1.00 91.88 105 ASP A C 1
ATOM 752 O O . ASP A 1 105 ? -15.996 -6.306 -6.812 1.00 91.88 105 ASP A O 1
ATOM 756 N N . SER A 1 106 ? -14.580 -7.759 -7.723 1.00 93.06 106 SER A N 1
ATOM 757 C CA . SER A 1 106 ? -15.504 -8.903 -7.692 1.00 93.06 106 SER A CA 1
ATOM 758 C C . SER A 1 106 ? -15.705 -9.469 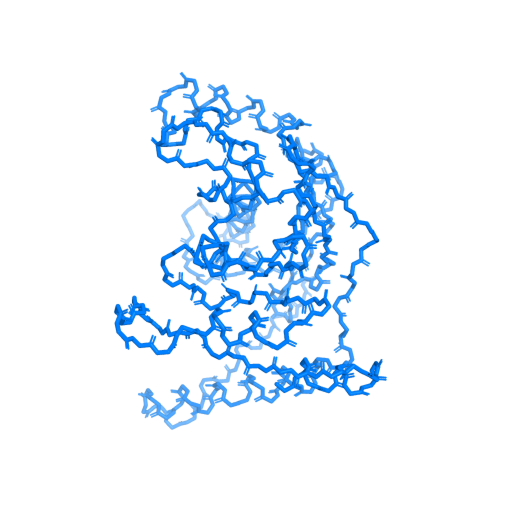-6.275 1.00 93.06 106 SER A C 1
ATOM 760 O O . SER A 1 106 ? -15.397 -10.631 -6.001 1.00 93.06 106 SER A O 1
ATOM 762 N N . PHE A 1 107 ? -16.207 -8.636 -5.363 1.00 96.19 107 PHE A N 1
ATOM 763 C CA . PHE A 1 107 ? -16.447 -8.936 -3.955 1.00 96.19 107 PHE A CA 1
ATOM 764 C C . PHE A 1 107 ? -17.813 -8.380 -3.518 1.00 96.19 107 PHE A C 1
ATOM 766 O O . PHE A 1 107 ? -18.114 -7.231 -3.834 1.00 96.19 107 PHE A O 1
ATOM 773 N N . PRO A 1 108 ? -18.593 -9.101 -2.688 1.00 97.50 108 PRO A N 1
ATOM 774 C CA . PRO A 1 108 ? -19.885 -8.607 -2.193 1.00 97.50 108 PRO A CA 1
ATOM 775 C C . PRO A 1 108 ? -19.840 -7.229 -1.515 1.00 97.50 108 PRO A C 1
ATOM 777 O O . PRO A 1 108 ? -20.817 -6.487 -1.540 1.00 97.50 108 PRO A O 1
ATOM 780 N N . ALA A 1 109 ? -18.716 -6.872 -0.888 1.00 96.38 109 ALA A N 1
ATOM 781 C CA . ALA A 1 109 ? -18.542 -5.546 -0.299 1.00 96.38 109 ALA A CA 1
ATOM 782 C C . ALA A 1 109 ? -18.503 -4.426 -1.347 1.00 96.38 109 ALA A C 1
ATOM 784 O O . ALA A 1 109 ? -18.996 -3.334 -1.086 1.00 96.38 109 ALA A O 1
ATOM 785 N N . PHE A 1 110 ? -17.921 -4.686 -2.518 1.00 95.25 110 PHE A N 1
ATOM 786 C CA . PHE A 1 110 ? -17.863 -3.717 -3.609 1.00 95.25 110 PHE A CA 1
ATOM 787 C C . PHE A 1 110 ? -19.247 -3.520 -4.227 1.00 95.25 110 PHE A C 1
ATOM 789 O O . PHE A 1 110 ? -19.639 -2.375 -4.418 1.00 95.25 110 PHE A O 1
ATOM 796 N N . ASP A 1 111 ? -20.046 -4.585 -4.375 1.00 94.81 111 ASP A N 1
ATOM 797 C CA . ASP A 1 111 ? -21.457 -4.465 -4.778 1.00 94.81 111 ASP A CA 1
ATOM 798 C C . ASP A 1 111 ? -22.249 -3.555 -3.817 1.00 94.81 111 ASP A C 1
ATOM 800 O O . ASP A 1 111 ? -23.076 -2.741 -4.231 1.00 94.81 111 ASP A O 1
ATOM 804 N N . GLN A 1 112 ? -21.979 -3.656 -2.509 1.00 95.62 112 GLN A N 1
ATOM 805 C CA . GLN A 1 112 ? -22.595 -2.777 -1.511 1.00 95.62 112 GLN A CA 1
ATOM 806 C C . GLN A 1 112 ? -22.079 -1.339 -1.588 1.00 95.62 112 GLN A C 1
ATOM 808 O O . GLN A 1 112 ? -22.861 -0.412 -1.388 1.00 95.62 112 GLN A O 1
ATOM 813 N N . ILE A 1 113 ? -20.788 -1.130 -1.860 1.00 94.62 113 ILE A N 1
ATOM 814 C CA . ILE A 1 113 ? -20.232 0.216 -2.051 1.00 94.62 113 ILE A CA 1
ATOM 815 C C . ILE A 1 113 ? -20.866 0.874 -3.279 1.00 94.62 113 ILE A C 1
ATOM 817 O O . ILE A 1 113 ? -21.292 2.029 -3.198 1.00 94.62 113 ILE A O 1
ATOM 821 N N . ASP A 1 114 ? -20.999 0.134 -4.376 1.00 92.31 114 ASP A N 1
ATOM 822 C CA . ASP A 1 114 ? -21.696 0.585 -5.574 1.00 92.31 114 ASP A CA 1
ATOM 823 C C . ASP A 1 114 ? -23.118 1.026 -5.231 1.00 92.31 114 ASP A C 1
ATOM 825 O O . ASP A 1 114 ? -23.472 2.185 -5.438 1.00 92.31 114 ASP A O 1
ATOM 829 N N . GLN A 1 115 ? -23.905 0.143 -4.615 1.00 94.62 115 GLN A N 1
ATOM 830 C CA . GLN A 1 115 ? -25.308 0.411 -4.310 1.00 94.62 115 GLN A CA 1
ATOM 831 C C . GLN A 1 115 ? -25.503 1.565 -3.313 1.00 94.62 115 GLN A C 1
ATOM 833 O O . GLN A 1 115 ? -26.394 2.397 -3.482 1.00 94.62 115 GLN A O 1
ATOM 838 N N . LEU A 1 116 ? -24.723 1.590 -2.230 1.00 95.81 116 LEU A N 1
ATOM 839 C CA . LEU A 1 116 ? -24.961 2.482 -1.090 1.00 95.81 116 LEU A CA 1
ATOM 840 C C . LEU A 1 116 ? -24.235 3.823 -1.209 1.00 95.81 116 LEU A C 1
ATOM 842 O O . LEU A 1 116 ? -24.615 4.774 -0.525 1.00 95.81 116 LEU A O 1
ATOM 846 N N . VAL A 1 117 ? -23.182 3.904 -2.027 1.00 93.94 117 VAL A N 1
ATOM 847 C CA . VAL A 1 117 ? -22.322 5.091 -2.120 1.00 93.94 117 VAL A CA 1
ATOM 848 C C . VAL A 1 117 ? -22.268 5.631 -3.542 1.00 93.94 117 VAL A C 1
ATOM 850 O O . VAL A 1 117 ? -22.523 6.819 -3.738 1.00 93.94 117 VAL A O 1
ATOM 853 N N . ILE A 1 118 ? -21.944 4.799 -4.534 1.00 91.56 118 ILE A N 1
ATOM 854 C CA . ILE A 1 118 ? -21.760 5.275 -5.914 1.00 91.56 118 ILE A CA 1
ATOM 855 C C . ILE A 1 118 ? -23.108 5.609 -6.554 1.00 91.56 118 ILE A C 1
ATOM 857 O O . ILE A 1 118 ? -23.339 6.760 -6.921 1.00 91.56 118 ILE A O 1
ATOM 861 N N . ASP A 1 119 ? -24.019 4.642 -6.616 1.00 92.31 119 ASP A N 1
ATOM 862 C CA . ASP A 1 119 ? -25.341 4.781 -7.231 1.00 92.31 119 ASP A CA 1
ATOM 863 C C . ASP A 1 119 ? -26.224 5.783 -6.452 1.00 92.31 119 ASP A C 1
ATOM 865 O O . ASP A 1 119 ? -27.125 6.405 -7.012 1.00 92.31 119 ASP A O 1
ATOM 869 N N . ALA A 1 120 ? -25.918 6.006 -5.168 1.00 95.50 120 ALA A N 1
ATOM 870 C CA . ALA A 1 120 ? -26.534 7.033 -4.327 1.00 95.50 120 ALA A CA 1
ATOM 871 C C . ALA A 1 120 ? -25.973 8.456 -4.553 1.00 95.50 120 ALA A C 1
ATOM 873 O O . ALA A 1 120 ? -26.428 9.402 -3.908 1.00 95.50 120 ALA A O 1
ATOM 874 N N . GLY A 1 121 ? -24.973 8.632 -5.426 1.00 94.06 121 GLY A N 1
ATOM 875 C CA . GLY A 1 121 ? -24.352 9.931 -5.713 1.00 94.06 121 GLY A CA 1
ATOM 876 C C . GLY A 1 121 ? -23.479 10.483 -4.578 1.00 94.06 121 GLY A C 1
ATOM 877 O O . GLY A 1 121 ? -23.201 11.680 -4.536 1.00 94.06 121 GLY A O 1
ATOM 878 N N . LEU A 1 122 ? -23.055 9.627 -3.644 1.00 94.81 122 LEU A N 1
ATOM 879 C CA . LEU A 1 122 ? -22.211 9.991 -2.498 1.00 94.81 122 LEU A CA 1
ATOM 880 C C . LEU A 1 122 ? -20.714 9.797 -2.781 1.00 94.81 122 LEU A C 1
ATOM 882 O O . LEU A 1 122 ? -19.870 10.205 -1.980 1.00 94.81 122 LEU A O 1
ATOM 886 N N . SER A 1 123 ? -20.375 9.179 -3.913 1.00 90.19 123 SER A N 1
ATOM 887 C CA . SER A 1 123 ? -18.998 8.984 -4.355 1.00 90.19 123 SER A CA 1
ATOM 888 C C . SER A 1 123 ? -18.482 10.183 -5.151 1.00 90.19 123 SER A C 1
ATOM 890 O O . SER A 1 123 ? -19.186 10.756 -5.977 1.00 90.19 123 SER A O 1
ATOM 892 N N . ARG A 1 124 ? -17.205 10.522 -4.942 1.00 86.00 124 ARG A N 1
ATOM 893 C CA . ARG A 1 124 ? -16.437 11.397 -5.849 1.00 86.00 124 ARG A CA 1
ATOM 894 C C . ARG A 1 124 ? -15.686 10.611 -6.923 1.00 86.00 124 ARG A C 1
ATOM 896 O O . ARG A 1 124 ? -15.128 11.216 -7.831 1.00 86.00 124 ARG A O 1
ATOM 903 N N . THR A 1 125 ? -15.652 9.289 -6.791 1.00 80.69 125 THR A N 1
ATOM 904 C CA . THR A 1 125 ? -15.025 8.370 -7.736 1.00 80.69 125 THR A CA 1
ATOM 905 C C . THR A 1 125 ? -16.104 7.811 -8.664 1.00 80.69 125 THR A C 1
ATOM 907 O O . THR A 1 125 ? -17.063 7.218 -8.152 1.00 80.69 125 THR A O 1
ATOM 910 N N . PRO A 1 126 ? -15.975 7.993 -9.988 1.00 76.38 126 PRO A N 1
ATOM 911 C CA . PRO A 1 126 ? -16.828 7.335 -10.972 1.00 76.38 126 PRO A CA 1
ATOM 912 C C . PRO A 1 126 ? -16.816 5.809 -10.818 1.00 76.38 126 PRO A C 1
ATOM 914 O O . PRO A 1 126 ? -15.853 5.229 -10.314 1.00 76.38 126 PRO A O 1
ATOM 917 N N . LYS A 1 127 ? -17.881 5.139 -11.260 1.00 76.88 127 LYS A N 1
ATOM 918 C CA . LYS A 1 127 ? -18.037 3.683 -11.100 1.00 76.88 127 LYS A CA 1
ATOM 919 C C . LYS A 1 127 ? -16.965 2.909 -11.866 1.00 76.88 127 LYS A C 1
ATOM 921 O O . LYS A 1 127 ? -16.399 1.947 -11.375 1.00 76.88 127 LYS A O 1
ATOM 926 N N . GLU A 1 128 ? -16.627 3.384 -13.052 1.00 76.81 128 GLU A N 1
ATOM 927 C CA . GLU A 1 128 ? -15.584 2.867 -13.934 1.00 76.81 128 GLU A CA 1
ATOM 928 C C . GLU A 1 128 ? -14.161 2.926 -13.340 1.00 76.81 128 GLU A C 1
ATOM 930 O O . GLU A 1 128 ? -13.260 2.228 -13.824 1.00 76.81 128 GLU A O 1
ATOM 935 N N . ASP A 1 129 ? -13.973 3.722 -12.282 1.00 69.00 129 ASP A N 1
ATOM 936 C CA . ASP A 1 129 ? -12.706 3.928 -11.578 1.00 69.00 129 ASP A CA 1
ATOM 937 C C . ASP A 1 129 ? -12.577 3.086 -10.294 1.00 69.00 129 ASP A C 1
ATOM 939 O O . ASP A 1 129 ? -11.489 3.026 -9.711 1.00 69.00 129 ASP A O 1
ATOM 943 N N . SER A 1 130 ? -13.642 2.397 -9.864 1.00 63.62 130 SER A N 1
ATOM 944 C CA . SER A 1 130 ? -13.643 1.554 -8.660 1.00 63.62 130 SER A CA 1
ATOM 945 C C . SER A 1 130 ? -12.754 0.288 -8.699 1.00 63.62 130 SER A C 1
ATOM 947 O O . SER A 1 130 ? -12.338 -0.144 -7.625 1.00 63.62 130 SER A O 1
ATOM 949 N N . PRO A 1 131 ? -12.350 -0.306 -9.848 1.00 69.12 131 PRO A N 1
ATOM 950 C CA . PRO A 1 131 ? -11.549 -1.540 -9.834 1.00 69.12 131 PRO A CA 1
ATOM 951 C C . PRO A 1 131 ? -10.022 -1.318 -9.800 1.00 69.12 131 PRO A C 1
ATOM 953 O O . PRO A 1 131 ? -9.250 -2.267 -9.985 1.00 69.12 131 PRO A O 1
ATOM 956 N N . GLY A 1 132 ? -9.558 -0.074 -9.633 1.00 83.88 132 GLY A N 1
ATOM 957 C CA . GLY A 1 132 ? -8.134 0.277 -9.624 1.00 83.88 132 GLY A CA 1
ATOM 958 C C . GLY A 1 132 ? -7.406 -0.107 -8.322 1.00 83.88 132 GLY A C 1
ATOM 959 O O . GLY A 1 132 ? -8.021 -0.138 -7.251 1.00 83.88 132 GLY A O 1
ATOM 960 N N . PRO A 1 133 ? -6.080 -0.352 -8.352 1.00 87.62 133 PRO A N 1
ATOM 961 C CA . PRO A 1 133 ? -5.311 -0.666 -7.152 1.00 87.62 133 PRO A CA 1
ATOM 962 C C . PRO A 1 133 ? -5.416 0.400 -6.057 1.00 87.62 133 PRO A C 1
ATOM 964 O O . PRO A 1 133 ? -5.507 0.051 -4.878 1.00 87.62 133 PRO A O 1
ATOM 967 N N . LEU A 1 134 ? -5.459 1.689 -6.415 1.00 86.12 134 LEU A N 1
ATOM 968 C CA . LEU A 1 134 ? -5.615 2.759 -5.432 1.00 86.12 134 LEU A CA 1
ATOM 969 C C . LEU A 1 134 ? -6.980 2.713 -4.745 1.00 86.12 134 LEU A C 1
ATOM 971 O O . LEU A 1 134 ? -7.062 2.907 -3.531 1.00 86.12 134 LEU A O 1
ATOM 975 N N . TYR A 1 135 ? -8.040 2.413 -5.498 1.00 89.38 135 TYR A N 1
ATOM 976 C CA . TYR A 1 135 ? -9.379 2.271 -4.941 1.00 89.38 135 TYR A CA 1
ATOM 977 C C . TYR A 1 135 ? -9.434 1.107 -3.949 1.00 89.38 135 TYR A C 1
ATOM 979 O O . TYR A 1 135 ? -9.851 1.285 -2.804 1.00 89.38 135 TYR A O 1
ATOM 987 N N . ASN A 1 136 ? -8.898 -0.056 -4.328 1.00 92.88 136 ASN A N 1
ATOM 988 C CA . ASN A 1 136 ? -8.822 -1.224 -3.450 1.00 92.88 136 ASN A CA 1
ATOM 989 C C . ASN A 1 136 ? -7.998 -0.946 -2.184 1.00 92.88 136 ASN A C 1
ATOM 991 O O . ASN A 1 136 ? -8.357 -1.387 -1.090 1.00 92.88 136 ASN A O 1
ATOM 995 N N . ARG A 1 137 ? -6.921 -0.159 -2.288 1.00 91.56 137 ARG A N 1
ATOM 996 C CA . ARG A 1 137 ? -6.169 0.314 -1.119 1.00 91.56 137 ARG A CA 1
ATOM 997 C C . ARG A 1 137 ? -7.017 1.211 -0.217 1.00 91.56 137 ARG A C 1
ATOM 999 O O . ARG A 1 137 ? -6.916 1.092 1.004 1.00 91.56 137 ARG A O 1
ATOM 1006 N N . GLY A 1 138 ? -7.857 2.064 -0.799 1.00 91.94 138 GLY A N 1
ATOM 1007 C CA . GLY A 1 138 ? -8.850 2.871 -0.090 1.00 91.94 138 GLY A CA 1
ATOM 1008 C C . GLY A 1 138 ? -9.878 2.014 0.651 1.00 91.94 138 GLY A C 1
ATOM 1009 O O . GLY A 1 138 ? -10.090 2.220 1.844 1.00 91.94 138 GLY A O 1
ATOM 1010 N N . VAL A 1 139 ? -10.437 0.993 -0.005 1.00 95.06 139 VAL A N 1
ATOM 1011 C CA . VAL A 1 139 ? -11.355 0.025 0.622 1.00 95.06 139 VAL A CA 1
ATOM 1012 C C . VAL A 1 139 ? -10.668 -0.707 1.776 1.00 95.06 139 VAL A C 1
ATOM 1014 O O . VAL A 1 139 ? -11.208 -0.762 2.882 1.00 95.06 139 VAL A O 1
ATOM 1017 N N . TYR A 1 140 ? -9.441 -1.198 1.568 1.00 96.00 140 TYR A N 1
ATOM 1018 C CA . TYR A 1 140 ? -8.648 -1.823 2.627 1.00 96.00 140 TYR A CA 1
ATOM 1019 C C . TYR A 1 140 ? -8.443 -0.864 3.810 1.00 96.00 140 TYR A C 1
ATOM 1021 O O . TYR A 1 140 ? -8.671 -1.245 4.955 1.00 96.00 140 TYR A O 1
ATOM 1029 N N . ALA A 1 141 ? -8.054 0.391 3.561 1.00 95.50 141 ALA A N 1
ATOM 1030 C CA . ALA A 1 141 ? -7.891 1.398 4.610 1.00 95.50 141 ALA A CA 1
ATOM 1031 C C . ALA A 1 141 ? -9.208 1.686 5.353 1.00 95.50 141 ALA A C 1
ATOM 1033 O O . ALA A 1 141 ? -9.202 1.800 6.579 1.00 95.50 141 ALA A O 1
ATOM 1034 N N . GLY A 1 142 ? -10.335 1.729 4.636 1.00 96.94 142 GLY A N 1
ATOM 1035 C CA . GLY A 1 142 ? -11.673 1.855 5.211 1.00 96.94 142 GLY A CA 1
ATOM 1036 C C . GLY A 1 142 ? -12.001 0.721 6.182 1.00 96.94 142 GLY A C 1
ATOM 1037 O O . GLY A 1 142 ? -12.450 0.988 7.296 1.00 96.94 142 GLY A O 1
ATOM 1038 N N . VAL A 1 143 ? -11.684 -0.528 5.818 1.00 98.00 143 VAL A N 1
ATOM 1039 C CA . VAL A 1 143 ? -11.820 -1.687 6.717 1.00 98.00 143 VAL A CA 1
ATOM 1040 C C . VAL A 1 143 ? -10.978 -1.503 7.979 1.00 98.00 143 VAL A C 1
ATOM 1042 O O . VAL A 1 143 ? -11.493 -1.660 9.083 1.00 98.00 143 VAL A O 1
ATOM 1045 N N . ILE A 1 144 ? -9.701 -1.130 7.844 1.00 97.81 144 ILE A N 1
ATOM 1046 C CA . ILE A 1 144 ? -8.804 -0.933 8.996 1.00 97.81 144 ILE A C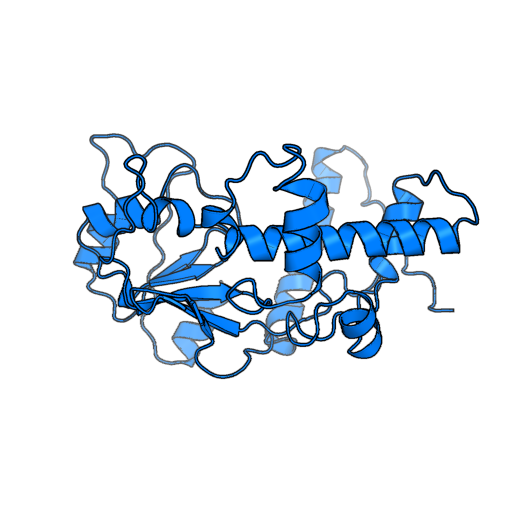A 1
ATOM 1047 C C . ILE A 1 144 ? -9.342 0.135 9.950 1.00 97.81 144 ILE A C 1
ATOM 1049 O O . ILE A 1 144 ? -9.363 -0.078 11.163 1.00 97.81 144 ILE A O 1
ATOM 1053 N N . LEU A 1 145 ? -9.800 1.268 9.418 1.00 98.19 145 LEU A N 1
ATOM 1054 C CA . LEU A 1 145 ? -10.352 2.351 10.228 1.00 98.19 145 LEU A CA 1
ATOM 1055 C C . LEU A 1 145 ? -11.653 1.933 10.919 1.00 98.19 145 LEU A C 1
ATOM 1057 O O . LEU A 1 145 ? -11.794 2.152 12.122 1.00 98.19 145 LEU A O 1
ATOM 1061 N N . ALA A 1 146 ? -12.575 1.293 10.196 1.00 98.25 146 ALA A N 1
ATOM 1062 C CA . ALA A 1 146 ? -13.839 0.825 10.755 1.00 98.25 146 ALA A CA 1
ATOM 1063 C C . ALA A 1 146 ? -13.627 -0.213 11.871 1.00 98.25 146 ALA A C 1
ATOM 1065 O O . ALA A 1 146 ? -14.249 -0.117 12.930 1.00 98.25 146 ALA A O 1
ATOM 1066 N N . GLU A 1 147 ? -12.705 -1.160 11.682 1.00 98.38 147 GLU A N 1
ATOM 1067 C CA . GLU A 1 147 ? -12.371 -2.167 12.695 1.00 98.38 147 GLU A CA 1
ATOM 1068 C C . GLU A 1 147 ? -11.655 -1.557 13.903 1.00 98.38 147 GLU A C 1
ATOM 1070 O O . GLU A 1 147 ? -11.947 -1.924 15.043 1.00 98.38 147 GLU A O 1
ATOM 1075 N N . GLY A 1 148 ? -10.765 -0.586 13.674 1.00 98.38 148 GLY A N 1
ATOM 1076 C CA . GLY A 1 148 ? -10.131 0.187 14.739 1.00 98.38 148 GLY A CA 1
ATOM 1077 C C . GLY A 1 148 ? -11.164 0.909 15.604 1.00 98.38 148 GLY A C 1
ATOM 1078 O O . GLY A 1 148 ? -11.148 0.766 16.826 1.00 98.38 148 GLY A O 1
ATOM 1079 N N . ILE A 1 149 ? -12.121 1.603 14.980 1.00 98.62 149 ILE A N 1
ATOM 1080 C CA . ILE A 1 149 ? -13.216 2.289 15.681 1.00 98.62 149 ILE A CA 1
ATOM 1081 C C . ILE A 1 149 ? -14.082 1.281 16.442 1.00 98.62 149 ILE A C 1
ATOM 1083 O O . ILE A 1 149 ? -14.314 1.467 17.636 1.00 98.62 149 ILE A O 1
ATOM 1087 N N . ARG A 1 150 ? -14.511 0.189 15.794 1.00 98.38 150 ARG A N 1
ATOM 1088 C CA . ARG A 1 150 ? -15.325 -0.874 16.411 1.00 98.38 150 ARG A CA 1
ATOM 1089 C C . ARG A 1 150 ? -14.651 -1.444 17.659 1.00 98.38 150 ARG A C 1
ATOM 1091 O O . ARG A 1 150 ? -15.288 -1.598 18.702 1.00 98.38 150 ARG A O 1
ATOM 1098 N N . ASN A 1 151 ? -13.359 -1.749 17.573 1.00 98.38 151 ASN A N 1
ATOM 1099 C CA . ASN A 1 151 ? -12.588 -2.254 18.703 1.00 98.38 151 ASN A CA 1
ATOM 1100 C C . ASN A 1 151 ? -12.410 -1.200 19.796 1.00 98.38 151 ASN A C 1
ATOM 1102 O O . ASN A 1 151 ? -12.569 -1.525 20.971 1.00 98.38 151 ASN A O 1
ATOM 1106 N N . GLY A 1 152 ? -12.119 0.048 19.426 1.00 98.00 152 GLY A N 1
ATOM 1107 C CA . GLY A 1 152 ? -11.996 1.163 20.364 1.00 98.00 152 GLY A CA 1
ATOM 1108 C C . GLY A 1 152 ? -13.287 1.379 21.154 1.00 98.00 152 GLY A C 1
ATOM 1109 O O . GLY A 1 152 ? -13.252 1.423 22.380 1.00 98.00 152 GLY A O 1
ATOM 1110 N N . GLN A 1 153 ? -14.434 1.410 20.470 1.00 98.50 153 GLN A N 1
ATOM 1111 C CA . GLN A 1 153 ? -15.760 1.529 21.085 1.00 98.50 153 GLN A CA 1
ATOM 1112 C C . GLN A 1 153 ? -16.049 0.369 22.039 1.00 98.50 153 GLN A C 1
ATOM 1114 O O . GLN A 1 153 ? -16.515 0.590 23.156 1.00 98.50 153 GLN A O 1
ATOM 1119 N N . ARG A 1 154 ? -15.728 -0.866 21.631 1.00 98.00 154 ARG A N 1
ATOM 1120 C CA . ARG A 1 154 ? -15.881 -2.060 22.474 1.00 98.00 154 ARG A CA 1
ATOM 1121 C C . ARG A 1 154 ? -15.021 -1.983 23.736 1.00 98.00 154 ARG A C 1
ATOM 1123 O O . ARG A 1 154 ? -15.502 -2.325 24.809 1.00 98.00 154 ARG A O 1
ATOM 1130 N N . LEU A 1 155 ? -13.764 -1.557 23.613 1.00 96.44 155 LEU A N 1
ATOM 1131 C CA . LEU A 1 155 ? -12.833 -1.435 24.740 1.00 96.44 155 LEU A CA 1
ATOM 1132 C C . LEU A 1 155 ? -13.198 -0.277 25.678 1.00 96.44 155 LEU A C 1
ATOM 1134 O O . LEU A 1 155 ? -12.987 -0.383 26.881 1.00 96.44 155 LEU A O 1
ATOM 1138 N N . ALA A 1 156 ? -13.729 0.819 25.136 1.00 96.31 156 ALA A N 1
ATOM 1139 C CA . ALA A 1 156 ? -14.128 1.998 25.899 1.00 96.31 156 ALA A CA 1
ATOM 1140 C C . ALA A 1 156 ? -15.543 1.892 26.495 1.00 96.31 156 ALA A C 1
ATOM 1142 O O . ALA A 1 156 ? -15.891 2.660 27.387 1.00 96.31 156 ALA A O 1
ATOM 1143 N N . GLY A 1 157 ? -16.382 0.985 25.980 1.00 97.50 157 GLY A N 1
ATOM 1144 C CA . GLY A 1 157 ? -17.784 0.848 26.384 1.00 97.50 157 GLY A CA 1
ATOM 1145 C C . GLY A 1 157 ? -18.673 2.028 25.969 1.00 97.50 157 GLY A C 1
ATOM 1146 O O . GLY A 1 157 ? -19.746 2.211 26.539 1.00 97.50 157 GLY A O 1
ATOM 1147 N N . ARG A 1 158 ? -18.241 2.850 25.000 1.00 97.06 158 ARG A N 1
ATOM 1148 C CA . ARG A 1 158 ? -18.952 4.064 24.559 1.00 97.06 158 ARG A CA 1
ATOM 1149 C C . ARG A 1 158 ? -18.813 4.311 23.051 1.00 97.06 158 ARG A C 1
ATOM 1151 O O . ARG A 1 158 ? -17.798 3.942 22.465 1.00 97.06 158 ARG A O 1
ATOM 1158 N N . PRO A 1 159 ? -19.799 4.970 22.412 1.00 96.44 159 PRO A N 1
ATOM 1159 C CA . PRO A 1 159 ? -19.805 5.168 20.961 1.00 96.44 159 PRO A CA 1
ATOM 1160 C C . PRO A 1 159 ? -18.819 6.239 20.475 1.00 96.44 159 PRO A C 1
ATOM 1162 O O . PRO A 1 159 ? -18.228 6.097 19.408 1.00 96.44 159 PRO A O 1
ATOM 1165 N N . ARG A 1 160 ? -18.640 7.328 21.231 1.00 97.62 160 ARG A N 1
ATOM 1166 C CA . ARG A 1 160 ? -17.643 8.355 20.905 1.00 97.62 160 ARG A CA 1
ATOM 1167 C C . ARG A 1 160 ? -16.345 7.959 21.574 1.00 97.62 160 ARG A C 1
ATOM 1169 O O . ARG A 1 160 ? -16.354 7.848 22.795 1.00 97.62 160 ARG A O 1
ATOM 1176 N N . ILE A 1 161 ? -15.282 7.786 20.800 1.00 97.56 161 ILE A N 1
ATOM 1177 C CA . ILE A 1 161 ? -13.950 7.459 21.309 1.00 97.56 161 ILE A CA 1
ATOM 1178 C C . ILE A 1 161 ? -12.991 8.638 21.154 1.00 97.56 161 ILE A C 1
ATOM 1180 O O . ILE A 1 161 ? -13.201 9.497 20.298 1.00 97.56 161 ILE A O 1
ATOM 1184 N N . ASP A 1 162 ? -11.953 8.685 21.981 1.00 97.19 162 ASP A N 1
ATOM 1185 C CA . ASP A 1 162 ? -10.821 9.599 21.804 1.00 97.19 162 ASP A CA 1
ATOM 1186 C C . ASP A 1 162 ? -9.658 8.957 21.020 1.00 97.19 162 ASP A C 1
ATOM 1188 O O . ASP A 1 162 ? -9.713 7.801 20.592 1.00 97.19 162 ASP A O 1
ATOM 1192 N N . GLY A 1 163 ? -8.581 9.719 20.804 1.00 95.94 163 GLY A N 1
ATOM 1193 C CA . GLY A 1 163 ? -7.413 9.242 20.057 1.00 95.94 163 GLY A CA 1
ATOM 1194 C C . GLY A 1 163 ? -6.673 8.080 20.730 1.00 95.94 163 GLY A C 1
ATOM 1195 O O . GLY A 1 163 ? -6.169 7.192 20.041 1.00 95.94 163 GLY A O 1
ATOM 1196 N N . ALA A 1 164 ? -6.630 8.034 22.065 1.00 94.62 164 ALA A N 1
ATOM 1197 C CA . ALA A 1 164 ? -5.966 6.952 22.789 1.00 94.62 164 ALA A CA 1
ATOM 1198 C C . ALA A 1 164 ? -6.772 5.649 22.693 1.00 94.62 164 ALA A C 1
ATOM 1200 O O . ALA A 1 164 ? -6.201 4.565 22.562 1.00 94.62 164 ALA A O 1
ATOM 1201 N N . GLU A 1 165 ? -8.097 5.745 22.726 1.00 95.81 165 GLU A N 1
ATOM 1202 C CA . GLU A 1 165 ? -9.009 4.628 22.483 1.00 95.81 165 GLU A CA 1
ATOM 1203 C C . GLU A 1 165 ? -8.960 4.147 21.031 1.00 95.81 165 GLU A C 1
ATOM 1205 O O . GLU A 1 165 ? -8.936 2.937 20.807 1.00 95.81 165 GLU A O 1
ATOM 1210 N N . MET A 1 166 ? -8.863 5.057 20.056 1.00 97.69 166 MET A N 1
ATOM 1211 C CA . MET A 1 166 ? -8.671 4.693 18.649 1.00 97.69 166 MET A CA 1
ATOM 1212 C C . MET A 1 166 ? -7.363 3.923 18.443 1.00 97.69 166 MET A C 1
ATOM 1214 O O . MET A 1 166 ? -7.362 2.877 17.794 1.00 97.69 166 MET A O 1
ATOM 1218 N N . ARG A 1 167 ? -6.258 4.379 19.052 1.00 96.31 167 ARG A N 1
ATOM 1219 C CA . ARG A 1 167 ? -4.982 3.648 19.036 1.00 96.31 167 ARG A CA 1
ATOM 1220 C C . ARG A 1 167 ? -5.152 2.230 19.581 1.00 96.31 167 ARG A C 1
ATOM 1222 O O . ARG A 1 167 ? -4.783 1.279 18.901 1.00 96.31 167 ARG A O 1
ATOM 1229 N N . ARG A 1 168 ? -5.754 2.076 20.768 1.00 95.81 168 ARG A N 1
ATOM 1230 C CA . ARG A 1 168 ? -6.006 0.748 21.363 1.00 95.81 168 ARG A CA 1
ATOM 1231 C C . ARG A 1 168 ? -6.909 -0.117 20.481 1.00 95.81 168 ARG A C 1
ATOM 1233 O O . ARG A 1 168 ? -6.717 -1.325 20.404 1.00 95.81 168 ARG A O 1
ATOM 1240 N N . GLY A 1 169 ? -7.879 0.495 19.807 1.00 97.62 169 GLY A N 1
ATOM 1241 C CA . GLY A 1 169 ? -8.751 -0.175 18.851 1.00 97.62 169 GLY A CA 1
ATOM 1242 C C . GLY A 1 169 ? -7.999 -0.730 17.639 1.00 97.62 169 GLY A C 1
ATOM 1243 O O . GLY A 1 169 ? -8.187 -1.896 17.284 1.00 97.62 169 GLY A O 1
ATOM 1244 N N . LEU A 1 170 ? -7.099 0.068 17.053 1.00 98.12 170 LEU A N 1
ATOM 1245 C CA . LEU A 1 170 ? -6.196 -0.357 15.976 1.00 98.12 170 LEU A CA 1
ATOM 1246 C C . LEU A 1 170 ? -5.249 -1.470 16.445 1.00 98.12 170 LEU A C 1
ATOM 1248 O O . LEU A 1 170 ? -5.105 -2.486 15.772 1.00 98.12 170 LEU A O 1
ATOM 1252 N N . GLU A 1 171 ? -4.658 -1.324 17.632 1.00 97.12 171 GLU A N 1
ATOM 1253 C CA . GLU A 1 171 ? -3.785 -2.333 18.248 1.00 97.12 171 GLU A CA 1
ATOM 1254 C C . GLU A 1 171 ? -4.512 -3.650 18.562 1.00 97.12 171 GLU A C 1
ATOM 1256 O O . GLU A 1 171 ? -3.861 -4.670 18.752 1.00 97.12 171 GLU A O 1
ATOM 1261 N N . ALA A 1 172 ? -5.847 -3.656 18.591 1.00 96.69 172 ALA A N 1
ATOM 1262 C CA . ALA A 1 172 ? -6.667 -4.844 18.817 1.00 96.69 172 ALA A CA 1
ATOM 1263 C C . ALA A 1 172 ? -7.191 -5.496 17.521 1.00 96.69 172 ALA A C 1
ATOM 1265 O O . ALA A 1 172 ? -7.981 -6.441 17.590 1.00 96.69 172 ALA A O 1
ATOM 1266 N N . ILE A 1 173 ? -6.794 -5.011 16.337 1.00 98.06 173 ILE A N 1
ATOM 1267 C CA . ILE A 1 173 ? -7.258 -5.564 15.057 1.00 98.06 173 ILE A CA 1
ATOM 1268 C C . ILE A 1 173 ? -6.807 -7.022 14.885 1.00 98.06 173 ILE A C 1
ATOM 1270 O O . ILE A 1 173 ? -5.619 -7.341 14.932 1.00 98.06 173 ILE A O 1
ATOM 1274 N N . ASN A 1 174 ? -7.775 -7.896 14.595 1.00 96.50 174 ASN A N 1
ATOM 1275 C CA . ASN A 1 174 ? -7.572 -9.273 14.148 1.00 96.50 174 ASN A CA 1
ATOM 1276 C C . ASN A 1 174 ? -8.563 -9.585 13.014 1.00 96.50 174 ASN A C 1
ATOM 1278 O O . ASN A 1 174 ? -9.686 -10.016 13.257 1.00 96.50 174 ASN A O 1
ATOM 1282 N N . LEU A 1 175 ? -8.128 -9.356 11.778 1.00 97.19 175 LEU A N 1
ATOM 1283 C CA . LEU A 1 175 ? -8.851 -9.693 10.554 1.00 97.19 175 LEU A CA 1
ATOM 1284 C C . LEU A 1 175 ? -8.449 -11.096 10.110 1.00 97.19 175 LEU A C 1
ATOM 1286 O O . LEU A 1 175 ? -7.445 -11.271 9.420 1.00 97.19 175 LEU A O 1
ATOM 1290 N N . ASP A 1 176 ? -9.193 -12.101 10.551 1.00 96.06 176 ASP A N 1
ATOM 1291 C CA . ASP A 1 176 ? -9.021 -13.495 10.143 1.00 96.06 176 ASP A CA 1
ATOM 1292 C C . ASP A 1 176 ? -9.970 -13.868 8.979 1.00 96.06 176 ASP A C 1
ATOM 1294 O O . ASP A 1 176 ? -10.769 -13.035 8.542 1.00 96.06 176 ASP A O 1
ATOM 1298 N N . PRO A 1 177 ? -9.894 -15.094 8.421 1.00 96.38 177 PRO A N 1
ATOM 1299 C CA . PRO A 1 177 ? -10.770 -15.494 7.319 1.00 96.38 177 PRO A CA 1
ATOM 1300 C C . PRO A 1 177 ? -12.271 -15.403 7.631 1.00 96.38 177 PRO A C 1
ATOM 1302 O O . PRO A 1 177 ? -13.061 -15.185 6.714 1.00 96.38 177 PRO A O 1
ATOM 1305 N N . VAL A 1 178 ? -12.673 -15.550 8.900 1.00 97.50 178 VAL A N 1
ATOM 1306 C CA . VAL A 1 178 ? -14.077 -15.415 9.309 1.00 97.50 178 VAL A CA 1
ATOM 1307 C C . VAL A 1 178 ? -14.485 -13.952 9.222 1.00 97.50 178 VAL A C 1
ATOM 1309 O O . VAL A 1 178 ? -15.480 -13.640 8.569 1.00 97.50 178 VAL A O 1
ATOM 1312 N N . ARG A 1 179 ? -13.678 -13.041 9.778 1.00 97.56 179 ARG A N 1
ATOM 1313 C CA . ARG A 1 179 ? -13.976 -11.607 9.719 1.00 97.56 179 ARG A CA 1
ATOM 1314 C C . ARG A 1 179 ? -13.965 -11.074 8.286 1.00 97.56 179 ARG A C 1
ATOM 1316 O O . ARG A 1 179 ? -14.858 -10.319 7.916 1.00 97.56 179 ARG A O 1
ATOM 1323 N N . TRP A 1 180 ? -13.031 -11.522 7.443 1.00 97.81 180 TRP A N 1
ATOM 1324 C CA . TRP A 1 180 ? -13.038 -11.188 6.011 1.00 97.81 180 TRP A CA 1
ATOM 1325 C C . TRP A 1 180 ? -14.306 -11.669 5.297 1.00 97.81 180 TRP A C 1
ATOM 1327 O O . TRP A 1 180 ? -14.822 -10.967 4.429 1.00 97.81 180 TRP A O 1
ATOM 1337 N N . LYS A 1 181 ? -14.844 -12.835 5.677 1.00 98.12 181 LYS A N 1
ATOM 1338 C CA . LYS A 1 181 ? -16.115 -13.338 5.141 1.00 98.12 181 LYS A CA 1
ATOM 1339 C C . LYS A 1 181 ? -17.304 -12.485 5.565 1.00 98.12 181 LYS A C 1
ATOM 1341 O O . LYS A 1 181 ? -18.123 -12.151 4.716 1.00 98.12 181 LYS A O 1
ATOM 1346 N N . GLU A 1 182 ? -17.390 -12.118 6.840 1.00 98.00 182 GLU A N 1
ATOM 1347 C CA . GLU A 1 182 ? -18.451 -11.237 7.354 1.00 98.00 182 GLU A CA 1
ATOM 1348 C C . GLU A 1 182 ? -18.463 -9.872 6.664 1.00 98.00 182 GLU A C 1
ATOM 1350 O O . GLU A 1 182 ? -19.525 -9.291 6.465 1.00 98.00 182 GLU A O 1
ATOM 1355 N N . LEU A 1 183 ? -17.284 -9.374 6.289 1.00 97.94 183 LEU A N 1
ATOM 1356 C CA . LEU A 1 183 ? -17.126 -8.119 5.562 1.00 97.94 183 LEU A CA 1
ATOM 1357 C C . LEU A 1 183 ? -17.419 -8.243 4.061 1.00 97.94 183 LEU A C 1
ATOM 1359 O O . LEU A 1 183 ? -17.345 -7.238 3.372 1.00 97.94 183 LEU A O 1
ATOM 1363 N N . GLY A 1 184 ? -17.709 -9.439 3.534 1.00 98.00 184 GLY A N 1
ATOM 1364 C CA . GLY A 1 184 ? -17.905 -9.642 2.095 1.00 98.00 184 GLY A CA 1
ATOM 1365 C C . GLY A 1 184 ? -16.616 -9.507 1.278 1.00 98.00 184 GLY A C 1
ATOM 1366 O O . GLY A 1 184 ? -16.666 -9.120 0.117 1.00 98.00 184 GLY A O 1
ATOM 1367 N N . LEU A 1 185 ? -15.462 -9.807 1.881 1.00 97.75 185 LEU A N 1
ATOM 1368 C CA . LEU A 1 185 ? -14.116 -9.577 1.339 1.00 97.75 185 LEU A CA 1
ATOM 1369 C C . LEU A 1 185 ? -13.242 -10.847 1.401 1.00 97.75 185 LEU A C 1
ATOM 1371 O O . LEU A 1 185 ? -12.031 -10.790 1.623 1.00 97.75 185 LEU A O 1
ATOM 1375 N N . VAL A 1 186 ? -13.840 -12.032 1.232 1.00 97.56 186 VAL A N 1
ATOM 1376 C CA . VAL A 1 186 ? -13.087 -13.300 1.202 1.00 97.56 186 VAL A CA 1
ATOM 1377 C C . VAL A 1 186 ? -12.040 -13.262 0.092 1.00 97.56 186 VAL A C 1
ATOM 1379 O O . VAL A 1 186 ? -12.369 -13.025 -1.063 1.00 97.56 186 VAL A O 1
ATOM 1382 N N . GLY A 1 187 ? -10.777 -13.523 0.438 1.00 93.75 187 GLY A N 1
ATOM 1383 C CA . GLY A 1 187 ? -9.671 -13.521 -0.525 1.00 93.75 187 GLY A CA 1
ATOM 1384 C C . GLY A 1 187 ? -9.202 -12.127 -0.948 1.00 93.75 187 GLY A C 1
ATOM 1385 O O . GLY A 1 187 ? -8.216 -12.034 -1.671 1.00 93.75 187 GLY A O 1
ATOM 1386 N N . PHE A 1 188 ? -9.842 -11.055 -0.466 1.00 95.88 188 PHE A N 1
ATOM 1387 C CA . PHE A 1 188 ? -9.436 -9.688 -0.780 1.00 95.88 188 PHE A CA 1
ATOM 1388 C C . PHE A 1 188 ? -8.076 -9.337 -0.186 1.00 95.88 188 PHE A C 1
ATOM 1390 O O . PHE A 1 188 ? -7.295 -8.641 -0.811 1.00 95.88 188 PHE A O 1
ATOM 1397 N N . ALA A 1 189 ? -7.773 -9.806 1.018 1.00 94.69 189 ALA A N 1
ATOM 1398 C CA . ALA A 1 189 ? -6.471 -9.628 1.637 1.00 94.69 189 ALA A CA 1
ATOM 1399 C C . ALA A 1 189 ? -6.173 -10.798 2.574 1.00 94.69 189 ALA A C 1
ATOM 1401 O O . ALA A 1 189 ? -7.045 -11.604 2.915 1.00 94.69 189 ALA A O 1
ATOM 1402 N N . ARG A 1 190 ? -4.912 -10.906 2.995 1.00 92.81 190 ARG A N 1
ATOM 1403 C CA . ARG A 1 190 ? -4.505 -11.914 3.977 1.00 92.81 190 ARG A CA 1
ATOM 1404 C C . ARG A 1 190 ? -4.894 -11.524 5.389 1.00 92.81 190 ARG A C 1
ATOM 1406 O O . ARG A 1 190 ? -5.344 -10.415 5.669 1.00 92.81 190 ARG A O 1
ATOM 1413 N N . ARG A 1 191 ? -4.721 -12.488 6.295 1.00 93.88 191 ARG A N 1
ATOM 1414 C CA . ARG A 1 191 ? -4.916 -12.256 7.720 1.00 93.88 191 ARG A CA 1
ATOM 1415 C C . ARG A 1 191 ? -4.067 -11.066 8.165 1.00 93.88 191 ARG A C 1
ATOM 1417 O O . ARG A 1 191 ? -2.867 -11.039 7.903 1.00 93.88 191 ARG A O 1
ATOM 1424 N N . LEU A 1 192 ? -4.681 -10.146 8.900 1.00 95.69 192 LEU A N 1
ATOM 1425 C CA . LEU A 1 192 ? -3.976 -9.068 9.578 1.00 95.69 192 LEU A CA 1
ATOM 1426 C C . LEU A 1 192 ? -4.211 -9.185 11.077 1.00 95.69 192 LEU A C 1
ATOM 1428 O O . LEU A 1 192 ? -5.353 -9.223 11.529 1.00 95.69 192 LEU A O 1
ATOM 1432 N N . ARG A 1 193 ? -3.131 -9.201 11.851 1.00 95.62 193 ARG A N 1
ATOM 1433 C CA . ARG A 1 193 ? -3.199 -9.084 13.304 1.00 95.62 193 ARG A CA 1
ATOM 1434 C C . ARG A 1 193 ? -2.252 -7.990 13.746 1.00 95.62 193 ARG A C 1
ATOM 1436 O O . ARG A 1 193 ? -1.058 -8.093 13.490 1.00 95.62 193 ARG A O 1
ATOM 1443 N N . LEU A 1 194 ? -2.792 -6.971 14.395 1.00 95.81 194 LEU A N 1
ATOM 1444 C CA . LEU A 1 194 ? -2.009 -5.900 14.990 1.00 95.81 194 LEU A CA 1
ATOM 1445 C C . LEU A 1 194 ? -1.868 -6.137 16.493 1.00 95.81 194 LEU A C 1
ATOM 1447 O O . LEU A 1 194 ? -2.557 -6.968 17.089 1.00 95.81 194 LEU A O 1
ATOM 1451 N N . SER A 1 195 ? -0.906 -5.446 17.083 1.00 93.31 195 SER A N 1
ATOM 1452 C CA . SER A 1 195 ? -0.700 -5.376 18.529 1.00 93.31 195 SER A CA 1
ATOM 1453 C C . SER A 1 195 ? 0.078 -4.111 18.852 1.00 93.31 195 SER A C 1
ATOM 1455 O O . SER A 1 195 ? 0.713 -3.557 17.961 1.00 93.31 195 SER A O 1
ATOM 1457 N N . CYS A 1 196 ? 0.126 -3.687 20.113 1.00 90.44 196 CYS A N 1
ATOM 1458 C CA . CYS A 1 196 ? 0.994 -2.570 20.500 1.00 90.44 196 CYS A CA 1
ATOM 1459 C C . CYS A 1 196 ? 2.472 -2.793 20.105 1.00 90.44 196 CYS A C 1
ATOM 1461 O O . CYS A 1 196 ? 3.157 -1.857 19.703 1.00 90.44 196 CYS A O 1
ATOM 1463 N N . ALA A 1 197 ? 2.957 -4.039 20.146 1.00 87.00 197 ALA A N 1
ATOM 1464 C CA . ALA A 1 197 ? 4.329 -4.375 19.757 1.00 87.00 197 ALA A CA 1
ATOM 1465 C C . ALA A 1 197 ? 4.526 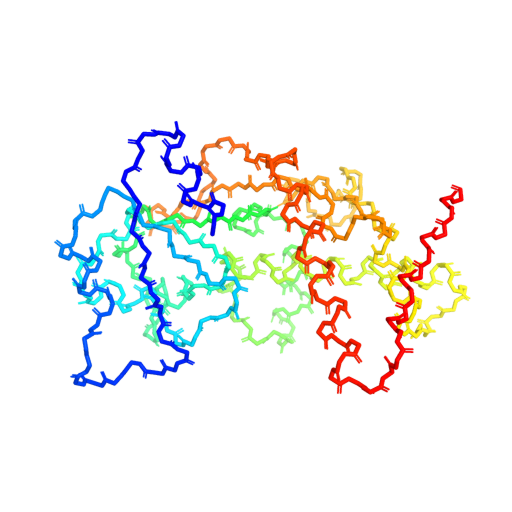-4.501 18.231 1.00 87.00 197 ALA A C 1
ATOM 1467 O O . ALA A 1 197 ? 5.658 -4.621 17.759 1.00 87.00 197 ALA A O 1
ATOM 1468 N N . ASP A 1 198 ? 3.442 -4.519 17.452 1.00 88.00 198 ASP A N 1
ATOM 1469 C CA . ASP A 1 198 ? 3.472 -4.697 16.004 1.00 88.00 198 ASP A CA 1
ATOM 1470 C C . ASP A 1 198 ? 2.295 -3.984 15.328 1.00 88.00 198 ASP A C 1
ATOM 1472 O O . ASP A 1 198 ? 1.220 -4.554 15.119 1.00 88.00 198 ASP A O 1
ATOM 1476 N N . HIS A 1 199 ? 2.530 -2.729 14.943 1.00 91.31 199 HIS A N 1
ATOM 1477 C CA . HIS A 1 199 ? 1.578 -1.910 14.183 1.00 91.31 199 HIS A CA 1
ATOM 1478 C C . HIS A 1 199 ? 1.552 -2.242 12.682 1.00 91.31 199 HIS A C 1
ATOM 1480 O O . HIS A 1 199 ? 0.728 -1.708 11.947 1.00 91.31 199 HIS A O 1
ATOM 1486 N N . SER A 1 200 ? 2.436 -3.123 12.204 1.00 88.56 200 SER A N 1
ATOM 1487 C CA . SER A 1 200 ? 2.485 -3.527 10.791 1.00 88.56 200 SER A CA 1
ATOM 1488 C C . SER A 1 200 ? 1.681 -4.800 10.510 1.00 88.56 200 SER A C 1
ATOM 1490 O O . SER A 1 200 ? 1.291 -5.059 9.365 1.00 88.56 200 SER A O 1
ATOM 1492 N N . GLY A 1 201 ? 1.512 -5.625 11.550 1.00 88.81 201 GLY A N 1
ATOM 1493 C CA . GLY A 1 201 ? 1.029 -7.002 11.486 1.00 88.81 201 GLY A CA 1
ATOM 1494 C C . GLY A 1 201 ? 1.927 -7.939 10.684 1.00 88.81 201 GLY A C 1
ATOM 1495 O O . GLY A 1 201 ? 1.548 -9.083 10.434 1.00 88.81 201 GLY A O 1
ATOM 1496 N N . ARG A 1 202 ? 3.093 -7.443 10.238 1.00 85.56 202 ARG A N 1
ATOM 1497 C CA . ARG A 1 202 ? 4.094 -8.134 9.414 1.00 85.56 202 ARG A CA 1
ATOM 1498 C C . ARG A 1 202 ? 3.455 -8.910 8.266 1.00 85.56 202 ARG A C 1
ATOM 1500 O O . ARG A 1 202 ? 3.833 -10.054 8.004 1.00 85.56 202 ARG A O 1
ATOM 1507 N N . ARG A 1 203 ? 2.453 -8.287 7.640 1.00 88.94 203 ARG A N 1
ATOM 1508 C CA . ARG A 1 203 ? 1.669 -8.896 6.568 1.00 88.94 203 ARG A CA 1
ATOM 1509 C C . ARG A 1 203 ? 2.562 -9.184 5.355 1.00 88.94 203 ARG A C 1
ATOM 1511 O O . ARG A 1 203 ? 3.428 -8.355 5.054 1.00 88.94 203 ARG A O 1
ATOM 1518 N N . PRO A 1 204 ? 2.358 -10.312 4.659 1.00 90.12 204 PRO A N 1
ATOM 1519 C CA . PRO A 1 204 ? 2.974 -10.514 3.360 1.00 90.12 204 PRO A CA 1
ATOM 1520 C C . PRO A 1 204 ? 2.498 -9.457 2.370 1.00 90.12 204 PRO A C 1
ATOM 1522 O O . PRO A 1 204 ? 1.401 -8.902 2.494 1.00 90.12 204 PRO A O 1
ATOM 1525 N N . VAL A 1 205 ? 3.333 -9.211 1.370 1.00 92.75 205 VAL A N 1
ATOM 1526 C CA . VAL A 1 205 ? 2.953 -8.463 0.175 1.00 92.75 205 VAL A CA 1
ATOM 1527 C C . VAL A 1 205 ? 2.897 -9.408 -1.020 1.00 92.75 205 VAL A C 1
ATOM 1529 O O . VAL A 1 205 ? 3.417 -10.519 -0.996 1.00 92.75 205 VAL A O 1
ATOM 1532 N N . THR A 1 206 ? 2.238 -8.957 -2.068 1.00 94.25 206 THR A N 1
ATOM 1533 C CA . THR A 1 206 ? 2.054 -9.627 -3.352 1.00 94.25 206 THR A CA 1
ATOM 1534 C C . THR A 1 206 ? 2.430 -8.648 -4.450 1.00 94.25 206 THR A C 1
ATOM 1536 O O . THR A 1 206 ? 2.495 -7.435 -4.217 1.00 94.25 206 THR A O 1
ATOM 1539 N N . VAL A 1 207 ? 2.663 -9.167 -5.650 1.00 95.88 207 VAL A N 1
ATOM 1540 C CA . VAL A 1 207 ? 2.855 -8.340 -6.836 1.00 95.88 207 VAL A CA 1
ATOM 1541 C C . VAL A 1 207 ? 1.618 -8.459 -7.710 1.00 95.88 207 VAL A C 1
ATOM 1543 O O . VAL A 1 207 ? 1.132 -9.561 -7.960 1.00 95.88 207 VAL A O 1
ATOM 1546 N N . GLN A 1 208 ? 1.100 -7.328 -8.177 1.00 95.50 208 GLN A N 1
ATOM 1547 C CA . GLN A 1 208 ? 0.117 -7.308 -9.254 1.00 95.50 208 GLN A CA 1
ATOM 1548 C C . GLN A 1 208 ? 0.759 -6.758 -10.524 1.00 95.50 208 GLN A C 1
ATOM 1550 O O . GLN A 1 208 ? 1.554 -5.825 -10.459 1.00 95.50 208 GLN A O 1
ATOM 1555 N N . GLU A 1 209 ? 0.410 -7.331 -11.672 1.00 94.88 209 GLU A N 1
ATOM 1556 C CA . GLU A 1 209 ? 0.881 -6.916 -12.990 1.00 94.88 209 GLU A CA 1
ATOM 1557 C C . GLU A 1 209 ? -0.287 -6.441 -13.859 1.00 94.88 209 GLU A C 1
ATOM 1559 O O . GLU A 1 209 ? -1.354 -7.064 -13.898 1.00 94.88 209 GLU A O 1
ATOM 1564 N N . TRP A 1 210 ? -0.082 -5.339 -14.579 1.00 93.38 210 TRP A N 1
ATOM 1565 C CA . TRP A 1 210 ? -1.036 -4.849 -15.563 1.00 93.38 210 TRP A CA 1
ATOM 1566 C C . TRP A 1 210 ? -0.915 -5.634 -16.870 1.00 93.38 210 TRP A C 1
ATOM 1568 O O . TRP A 1 210 ? 0.089 -5.565 -17.575 1.00 93.38 210 TRP A O 1
ATOM 1578 N N . THR A 1 211 ? -1.974 -6.339 -17.258 1.00 90.81 211 THR A N 1
ATOM 1579 C CA . THR A 1 211 ? -1.984 -7.154 -18.490 1.00 90.81 211 THR A CA 1
ATOM 1580 C C . THR A 1 211 ? -2.155 -6.341 -19.779 1.00 90.81 211 THR A C 1
ATOM 1582 O O . THR A 1 211 ? -2.059 -6.896 -20.877 1.00 90.81 211 THR A O 1
ATOM 1585 N N . GLY A 1 212 ? -2.438 -5.042 -19.664 1.00 87.50 212 GLY A N 1
ATOM 1586 C CA . GLY A 1 212 ? -3.003 -4.214 -20.732 1.00 87.50 212 GLY A CA 1
ATOM 1587 C C . GLY A 1 212 ? -4.509 -4.000 -20.559 1.00 87.50 212 GLY A C 1
ATOM 1588 O O . GLY A 1 212 ? -5.021 -2.967 -20.952 1.00 87.50 212 GLY A O 1
ATOM 1589 N N . ALA A 1 213 ? -5.232 -4.923 -19.924 1.00 84.50 213 ALA A N 1
ATOM 1590 C CA . ALA A 1 213 ? -6.688 -4.802 -19.762 1.00 84.50 213 ALA A CA 1
ATOM 1591 C C . ALA A 1 213 ? -7.140 -4.772 -18.297 1.00 84.50 213 ALA A C 1
ATOM 1593 O O . ALA A 1 213 ? -8.099 -4.083 -17.945 1.00 84.50 213 ALA A O 1
ATOM 1594 N N . ARG A 1 214 ? -6.455 -5.543 -17.451 1.00 86.88 214 ARG A N 1
ATOM 1595 C CA . ARG A 1 214 ? -6.762 -5.725 -16.029 1.00 86.88 214 ARG A CA 1
ATOM 1596 C C . ARG A 1 214 ? -5.502 -6.012 -15.220 1.00 86.88 214 ARG A C 1
ATOM 1598 O O . ARG A 1 214 ? -4.520 -6.522 -15.769 1.00 86.88 214 ARG A O 1
ATOM 1605 N N . TRP A 1 215 ? -5.570 -5.751 -13.920 1.00 91.56 215 TRP A N 1
ATOM 1606 C CA . TRP A 1 215 ? -4.568 -6.195 -12.957 1.00 91.56 215 TRP A CA 1
ATOM 1607 C C . TRP A 1 215 ? -4.752 -7.678 -12.641 1.00 91.56 215 TRP A C 1
ATOM 1609 O O . TRP A 1 215 ? -5.876 -8.163 -12.499 1.00 91.56 215 TRP A O 1
ATOM 1619 N N . VAL A 1 216 ? -3.644 -8.403 -12.539 1.00 94.06 216 VAL A N 1
ATOM 1620 C CA . VAL A 1 216 ? -3.613 -9.797 -12.086 1.00 94.06 216 VAL A CA 1
ATOM 1621 C C . VAL A 1 216 ? -2.522 -9.959 -11.046 1.00 94.06 216 VAL A C 1
ATOM 1623 O O . VAL A 1 216 ? -1.476 -9.330 -11.154 1.00 94.06 216 VAL A O 1
ATOM 1626 N N . GLN A 1 217 ? -2.744 -10.800 -10.041 1.00 94.81 217 GLN A N 1
ATOM 1627 C CA . GLN A 1 217 ? -1.665 -11.167 -9.130 1.00 94.81 217 GLN A CA 1
ATOM 1628 C C . GLN A 1 217 ? -0.650 -12.046 -9.871 1.00 94.81 217 GLN A C 1
ATOM 1630 O O . GLN A 1 217 ? -1.040 -12.965 -10.593 1.00 94.81 217 GLN A O 1
ATOM 1635 N N . VAL A 1 218 ? 0.637 -11.768 -9.681 1.00 95.50 218 VAL A N 1
ATOM 1636 C CA . VAL A 1 218 ? 1.748 -12.545 -10.233 1.00 95.50 218 VAL A CA 1
ATOM 1637 C C . VAL A 1 218 ? 2.719 -12.939 -9.129 1.00 95.50 218 VAL A C 1
ATOM 1639 O O . VAL A 1 218 ? 2.976 -12.170 -8.203 1.00 95.50 218 VAL A O 1
ATOM 1642 N N . GLY A 1 219 ? 3.280 -14.140 -9.262 1.00 92.25 219 GLY A N 1
ATOM 1643 C CA . GLY A 1 219 ? 4.220 -14.691 -8.294 1.00 92.25 219 GLY A CA 1
ATOM 1644 C C . GLY A 1 219 ? 3.588 -15.070 -6.955 1.00 92.25 219 GLY A C 1
ATOM 1645 O O . GLY A 1 219 ? 2.378 -14.954 -6.734 1.00 92.25 219 GLY A O 1
ATOM 1646 N N . ASP A 1 220 ? 4.459 -15.547 -6.073 1.00 91.75 220 ASP A N 1
ATOM 1647 C CA . ASP A 1 220 ? 4.110 -15.936 -4.716 1.00 91.75 220 ASP A CA 1
ATOM 1648 C C . ASP A 1 220 ? 4.102 -14.737 -3.765 1.00 91.75 220 ASP A C 1
ATOM 1650 O O . ASP A 1 220 ? 4.529 -13.622 -4.078 1.00 91.75 220 ASP A O 1
ATOM 1654 N N . GLU A 1 221 ? 3.618 -14.987 -2.555 1.00 91.19 221 GLU A N 1
ATOM 1655 C CA . GLU A 1 221 ? 3.681 -14.013 -1.478 1.00 91.19 221 GLU A CA 1
ATOM 1656 C C . GLU A 1 221 ? 5.109 -13.762 -1.022 1.00 91.19 221 GLU A C 1
ATOM 1658 O O . GLU A 1 221 ? 5.887 -14.680 -0.762 1.00 91.19 221 GLU A O 1
ATOM 1663 N N . ILE A 1 222 ? 5.417 -12.487 -0.825 1.00 92.00 222 ILE A N 1
ATOM 1664 C CA . ILE A 1 222 ? 6.708 -12.033 -0.343 1.00 92.00 222 ILE A CA 1
ATOM 1665 C C . ILE A 1 222 ? 6.561 -11.722 1.143 1.00 92.00 222 ILE A C 1
ATOM 1667 O O . ILE A 1 222 ? 5.891 -10.765 1.549 1.00 92.00 222 ILE A O 1
ATOM 1671 N N . GLN A 1 223 ? 7.194 -12.550 1.971 1.00 89.94 223 GLN A N 1
ATOM 1672 C CA . GLN A 1 223 ? 7.253 -12.334 3.412 1.00 89.94 223 GLN A CA 1
ATOM 1673 C C . GLN A 1 223 ? 8.283 -11.243 3.743 1.00 89.94 223 GLN A C 1
ATOM 1675 O O . GLN A 1 223 ? 9.393 -11.270 3.203 1.00 89.94 223 GLN A O 1
ATOM 1680 N N . PRO A 1 224 ? 7.981 -10.304 4.659 1.00 85.06 224 PRO A N 1
ATOM 1681 C CA . PRO A 1 224 ? 8.973 -9.338 5.117 1.00 85.06 224 PRO A CA 1
ATOM 1682 C C . PRO A 1 224 ? 10.172 -10.061 5.761 1.00 85.06 224 PRO A C 1
ATOM 1684 O O . PRO A 1 224 ? 9.953 -10.897 6.644 1.00 85.06 224 PRO A O 1
ATOM 1687 N N . PRO A 1 225 ? 11.431 -9.743 5.399 1.00 83.06 225 PRO A N 1
ATOM 1688 C CA . PRO A 1 225 ? 12.615 -10.414 5.942 1.00 83.06 225 PRO A CA 1
ATOM 1689 C C . PRO A 1 225 ? 12.914 -9.938 7.376 1.00 83.06 225 PRO A C 1
ATOM 1691 O O . PRO A 1 225 ? 13.809 -9.129 7.617 1.00 83.06 225 PRO A O 1
ATOM 1694 N N . ARG A 1 226 ? 12.124 -10.427 8.341 1.00 75.88 226 ARG A N 1
ATOM 1695 C CA . ARG A 1 226 ? 12.048 -9.924 9.729 1.00 75.88 226 ARG A CA 1
ATOM 1696 C C . ARG A 1 226 ? 13.400 -9.843 10.429 1.00 75.88 226 ARG A C 1
ATOM 1698 O O . ARG A 1 226 ? 13.721 -8.803 10.992 1.00 75.88 226 ARG A O 1
ATOM 1705 N N . GLU A 1 227 ? 14.176 -10.920 10.379 1.00 79.50 227 GLU A N 1
ATOM 1706 C CA . GLU A 1 227 ? 15.472 -11.015 11.064 1.00 79.50 227 GLU A CA 1
ATOM 1707 C C . GLU A 1 227 ? 16.470 -9.985 10.532 1.00 79.50 227 GLU A C 1
ATOM 1709 O O . GLU A 1 227 ? 17.223 -9.389 11.295 1.00 79.50 227 GLU A O 1
ATOM 1714 N N . ARG A 1 228 ? 16.408 -9.699 9.227 1.00 77.69 228 ARG A N 1
ATOM 1715 C CA . ARG A 1 228 ? 17.283 -8.722 8.571 1.00 77.69 228 ARG A CA 1
ATOM 1716 C C . ARG A 1 228 ? 16.870 -7.284 8.863 1.00 77.69 228 ARG A C 1
ATOM 1718 O O . ARG A 1 228 ? 17.713 -6.397 8.888 1.00 77.69 228 ARG A O 1
ATOM 1725 N N . LEU A 1 229 ? 15.574 -7.039 9.061 1.00 81.00 229 LEU A N 1
ATOM 1726 C CA . LEU A 1 229 ? 15.044 -5.697 9.303 1.00 81.00 229 LEU A CA 1
ATOM 1727 C C . LEU A 1 229 ? 15.074 -5.291 10.778 1.00 81.00 229 LEU A C 1
ATOM 1729 O O . LEU A 1 229 ? 15.103 -4.096 11.045 1.00 81.00 229 LEU A O 1
ATOM 1733 N N . GLY A 1 230 ? 15.081 -6.243 11.717 1.00 81.12 230 GLY A N 1
ATOM 1734 C CA . GLY A 1 230 ? 14.961 -5.974 13.155 1.00 81.12 230 GLY A CA 1
ATOM 1735 C C . GLY A 1 230 ? 15.946 -4.921 13.661 1.00 81.12 230 GLY A C 1
ATOM 1736 O O . GLY A 1 230 ? 15.525 -3.857 14.101 1.00 81.12 230 GLY A O 1
ATOM 1737 N N . ALA A 1 231 ? 17.249 -5.158 13.484 1.00 83.31 231 ALA A N 1
ATOM 1738 C CA . ALA A 1 231 ? 18.283 -4.225 13.938 1.00 83.31 231 ALA A CA 1
ATOM 1739 C C . ALA A 1 231 ? 18.176 -2.838 13.275 1.00 83.31 231 ALA A C 1
ATOM 1741 O O . ALA A 1 231 ? 18.389 -1.814 13.921 1.00 83.31 231 ALA A O 1
ATOM 1742 N N . HIS A 1 232 ? 17.811 -2.786 11.989 1.00 83.12 232 HIS A N 1
ATOM 1743 C CA . HIS A 1 232 ? 17.604 -1.520 11.286 1.00 83.12 232 HIS A CA 1
ATOM 1744 C C . HIS A 1 232 ? 16.375 -0.764 11.801 1.00 83.12 232 HIS A C 1
ATOM 1746 O O . HIS A 1 232 ? 16.423 0.458 11.913 1.00 83.12 232 HIS A O 1
ATOM 1752 N N . LEU A 1 233 ? 15.291 -1.475 12.123 1.00 82.12 233 LEU A N 1
ATOM 1753 C CA . LEU A 1 233 ? 14.087 -0.895 12.711 1.00 82.12 233 LEU A CA 1
ATOM 1754 C C . LEU A 1 233 ? 14.366 -0.380 14.122 1.00 82.12 233 LEU A C 1
ATOM 1756 O O . LEU A 1 233 ? 14.007 0.752 14.425 1.00 82.12 233 LEU A O 1
ATOM 1760 N N . ASP A 1 234 ? 15.054 -1.158 14.956 1.00 82.88 234 ASP A N 1
ATOM 1761 C CA . ASP A 1 234 ? 15.406 -0.747 16.316 1.00 82.88 234 ASP A CA 1
ATOM 1762 C C . ASP A 1 234 ? 16.285 0.508 16.307 1.00 82.88 234 ASP A C 1
ATOM 1764 O O . ASP A 1 234 ? 15.984 1.476 17.009 1.00 82.88 234 ASP A O 1
ATOM 1768 N N . ALA A 1 235 ? 17.301 0.542 15.438 1.00 85.75 235 ALA A N 1
ATOM 1769 C CA . ALA A 1 235 ? 18.140 1.720 15.240 1.00 85.75 235 ALA A CA 1
ATOM 1770 C C . ALA A 1 235 ? 17.337 2.930 14.728 1.00 85.75 235 ALA A C 1
ATOM 1772 O O . ALA A 1 235 ? 17.507 4.040 15.229 1.00 85.75 235 ALA A O 1
ATOM 1773 N N . ALA A 1 236 ? 16.431 2.731 13.764 1.00 84.75 236 ALA A N 1
ATOM 1774 C CA . ALA A 1 236 ? 15.595 3.806 13.233 1.00 84.75 236 ALA A CA 1
ATOM 1775 C C . ALA A 1 236 ? 14.638 4.377 14.291 1.00 84.75 236 ALA A C 1
ATOM 1777 O O . ALA A 1 236 ? 14.447 5.593 14.349 1.00 84.75 236 ALA A O 1
ATOM 1778 N N . VAL A 1 237 ? 14.061 3.529 15.151 1.00 83.31 237 VAL A N 1
ATOM 1779 C CA . VAL A 1 237 ? 13.194 4.001 16.236 1.00 83.31 237 VAL A CA 1
ATOM 1780 C C . VAL A 1 237 ? 13.999 4.726 17.313 1.00 83.31 237 VAL A C 1
ATOM 1782 O O . VAL A 1 237 ? 13.536 5.756 17.797 1.00 83.31 237 VAL A O 1
ATOM 1785 N N . ALA A 1 238 ? 15.190 4.235 17.672 1.00 85.00 238 ALA A N 1
ATOM 1786 C CA . ALA A 1 238 ? 16.073 4.928 18.612 1.00 85.00 238 ALA A CA 1
ATOM 1787 C C . ALA A 1 238 ? 16.435 6.332 18.097 1.00 85.00 238 ALA A C 1
ATOM 1789 O O . ALA A 1 238 ? 16.180 7.322 18.781 1.00 85.00 238 ALA A O 1
ATOM 1790 N N . ALA A 1 239 ? 16.886 6.429 16.843 1.00 86.69 239 ALA A N 1
ATOM 1791 C CA . ALA A 1 239 ? 17.216 7.704 16.207 1.00 86.69 239 ALA A CA 1
ATOM 1792 C C . ALA A 1 239 ? 16.004 8.650 16.104 1.00 86.69 239 ALA A C 1
ATOM 1794 O O . ALA A 1 239 ? 16.134 9.866 16.248 1.00 86.69 239 ALA A O 1
ATOM 1795 N N . HIS A 1 240 ? 14.804 8.115 15.854 1.00 83.56 240 HIS A N 1
ATOM 1796 C CA . HIS A 1 240 ? 13.584 8.920 15.857 1.00 83.56 240 HIS A CA 1
ATOM 1797 C C . HIS A 1 240 ? 13.266 9.479 17.251 1.00 83.56 240 HIS A C 1
ATOM 1799 O O . HIS A 1 240 ? 12.955 10.663 17.365 1.00 83.56 240 HIS A O 1
ATOM 1805 N N . ALA A 1 241 ? 13.373 8.658 18.299 1.00 81.56 241 ALA A N 1
ATOM 1806 C CA . ALA A 1 241 ? 13.118 9.080 19.674 1.00 81.56 241 ALA A CA 1
ATOM 1807 C C . ALA A 1 241 ? 14.093 10.179 20.134 1.00 81.56 241 ALA A C 1
ATOM 1809 O O . ALA A 1 241 ? 13.668 11.153 20.754 1.00 81.56 241 ALA A O 1
ATOM 1810 N N . GLU A 1 242 ? 15.375 10.063 19.779 1.00 83.38 242 GLU A N 1
ATOM 1811 C CA . GLU A 1 242 ? 16.397 11.087 20.043 1.00 83.38 242 GLU A CA 1
ATOM 1812 C C . GLU A 1 242 ? 16.094 12.412 19.332 1.00 83.38 242 GLU A C 1
ATOM 1814 O O . GLU A 1 242 ? 16.174 13.485 19.938 1.00 83.38 242 GLU A O 1
ATOM 1819 N N . ARG A 1 243 ? 15.696 12.350 18.053 1.00 84.75 243 ARG A N 1
ATOM 1820 C CA . ARG A 1 243 ? 15.314 13.541 17.283 1.00 84.75 243 ARG A CA 1
ATOM 1821 C C . ARG A 1 243 ? 14.119 14.254 17.915 1.00 84.75 243 ARG A C 1
ATOM 1823 O 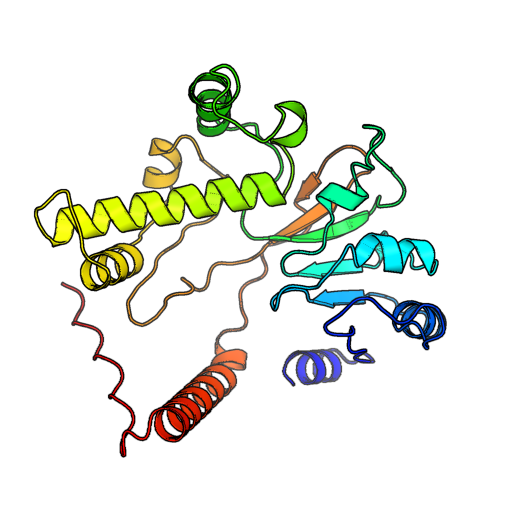O . ARG A 1 243 ? 14.197 15.454 18.158 1.00 84.75 243 ARG A O 1
ATOM 1830 N N . VAL A 1 244 ? 13.055 13.519 18.241 1.00 80.12 244 VAL A N 1
ATOM 1831 C CA . VAL A 1 244 ? 11.853 14.091 18.871 1.00 80.12 244 VAL A CA 1
ATOM 1832 C C . VAL A 1 244 ? 12.183 14.731 20.222 1.00 80.12 244 VAL A C 1
ATOM 1834 O O . VAL A 1 244 ? 11.705 15.829 20.501 1.00 80.12 244 VAL A O 1
ATOM 1837 N N . ALA A 1 245 ? 13.023 14.094 21.045 1.00 74.62 245 ALA A N 1
ATOM 1838 C CA . ALA A 1 245 ? 13.445 14.656 22.331 1.00 74.62 245 ALA A CA 1
ATOM 1839 C C . ALA A 1 245 ? 14.205 15.985 22.166 1.00 74.62 245 ALA A C 1
ATOM 1841 O O . ALA A 1 245 ? 14.040 16.902 22.969 1.00 74.62 245 ALA A O 1
ATOM 1842 N N . THR A 1 246 ? 14.993 16.106 21.095 1.00 77.81 246 THR A N 1
ATOM 1843 C CA . THR A 1 246 ? 15.754 17.319 20.772 1.00 77.81 246 THR A CA 1
ATOM 1844 C C . THR A 1 246 ? 14.845 18.441 20.254 1.00 77.81 246 THR A C 1
ATOM 1846 O O . THR A 1 246 ? 14.968 19.582 20.690 1.00 77.81 246 THR A O 1
ATOM 1849 N N . GLU A 1 247 ? 13.904 18.128 19.357 1.00 77.44 247 GLU A N 1
ATOM 1850 C CA . GLU A 1 247 ? 12.990 19.099 18.729 1.00 77.44 247 GLU A CA 1
ATOM 1851 C C . GLU A 1 247 ? 11.948 19.673 19.700 1.00 77.44 247 GLU A C 1
ATOM 1853 O O . GLU A 1 247 ? 11.543 20.826 19.572 1.00 77.44 247 GLU A O 1
ATOM 1858 N N . THR A 1 248 ? 11.508 18.884 20.682 1.00 71.88 248 THR A N 1
ATOM 1859 C CA . THR A 1 248 ? 10.440 19.282 21.616 1.00 71.88 248 THR A CA 1
ATOM 1860 C C . THR A 1 248 ? 10.952 19.914 22.913 1.00 71.88 248 THR A C 1
ATOM 1862 O O . THR A 1 248 ? 10.149 20.331 23.746 1.00 71.88 248 THR A O 1
ATOM 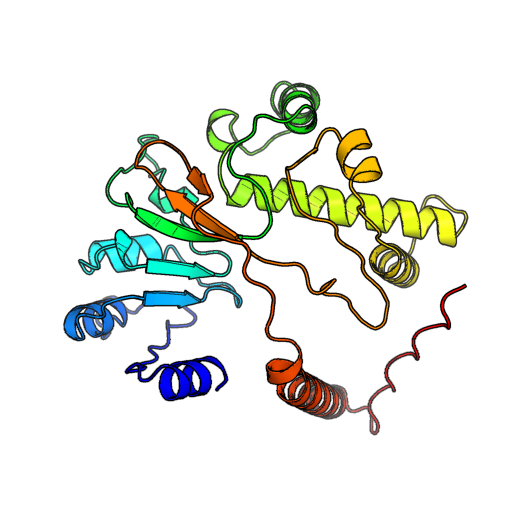1865 N N . GLY A 1 249 ? 12.274 20.001 23.112 1.00 59.75 249 GLY A N 1
ATOM 1866 C CA . GLY A 1 249 ? 12.874 20.558 24.331 1.00 59.75 249 GLY A CA 1
ATOM 1867 C C . GLY A 1 249 ? 12.587 19.753 25.606 1.00 59.75 249 GLY A C 1
ATOM 1868 O O . GLY A 1 249 ? 12.965 20.172 26.700 1.00 59.75 249 GLY A O 1
ATOM 1869 N N . THR A 1 250 ? 11.938 18.590 25.498 1.00 56.38 250 THR A N 1
ATOM 1870 C CA . THR A 1 250 ? 11.787 17.654 26.610 1.00 56.38 250 THR A CA 1
ATOM 1871 C C . THR A 1 250 ? 13.096 16.894 26.787 1.00 56.38 250 THR A C 1
ATOM 1873 O O . THR A 1 250 ? 13.400 15.970 26.032 1.00 56.38 250 THR A O 1
ATOM 1876 N N . ALA A 1 251 ? 13.881 17.279 27.796 1.00 43.88 251 ALA A N 1
ATOM 1877 C CA . ALA A 1 251 ? 15.008 16.481 28.258 1.00 43.88 251 ALA A CA 1
ATOM 1878 C C . ALA A 1 251 ? 14.486 15.110 28.725 1.00 43.88 251 ALA A C 1
ATOM 1880 O O . ALA A 1 251 ? 13.858 14.996 29.776 1.00 43.88 251 ALA A O 1
ATOM 1881 N N . GLY A 1 252 ? 14.721 14.085 27.908 1.00 49.56 252 GLY A N 1
ATOM 1882 C CA . GLY A 1 252 ? 14.208 12.734 28.112 1.00 49.56 252 GLY A CA 1
ATOM 1883 C C . GLY A 1 252 ? 13.044 12.437 27.174 1.00 49.56 252 GLY A C 1
ATOM 1884 O O . GLY A 1 252 ? 11.967 13.019 27.291 1.00 49.56 252 GLY A O 1
ATOM 1885 N N . ALA A 1 253 ? 13.268 11.502 26.248 1.00 47.31 253 ALA A N 1
ATOM 1886 C CA . ALA A 1 253 ? 12.205 10.883 25.472 1.00 47.31 253 ALA A CA 1
ATOM 1887 C C . ALA A 1 253 ? 11.063 10.506 26.423 1.00 47.31 253 ALA A C 1
ATOM 1889 O O . ALA A 1 253 ? 11.321 9.852 27.437 1.00 47.31 253 ALA A O 1
ATOM 1890 N N . GLN A 1 254 ? 9.812 10.873 26.115 1.00 49.62 254 GLN A N 1
ATOM 1891 C CA . GLN A 1 254 ? 8.715 10.169 26.769 1.00 49.62 254 GLN A CA 1
ATOM 1892 C C . GLN A 1 254 ? 8.942 8.680 26.485 1.00 49.62 254 GLN A C 1
ATOM 1894 O O . GLN A 1 254 ? 9.016 8.303 25.308 1.00 49.62 254 GLN A O 1
ATOM 1899 N N . PRO A 1 255 ? 9.151 7.841 27.516 1.00 52.00 255 PRO A N 1
ATOM 1900 C CA . PRO A 1 255 ? 9.390 6.430 27.288 1.00 52.00 255 PRO A CA 1
ATOM 1901 C C . PRO A 1 255 ? 8.209 5.889 26.486 1.00 52.00 255 PRO A C 1
ATOM 1903 O O . PRO A 1 255 ? 7.068 6.302 26.721 1.00 52.00 255 PRO A O 1
ATOM 1906 N N . ARG A 1 256 ? 8.479 4.994 25.520 1.00 57.16 256 ARG A N 1
ATOM 1907 C CA . ARG A 1 256 ? 7.414 4.274 24.805 1.00 57.16 256 ARG A CA 1
ATOM 1908 C C . ARG A 1 256 ? 6.402 3.839 25.858 1.00 57.16 256 ARG A C 1
ATOM 1910 O O . ARG A 1 256 ? 6.810 3.177 26.815 1.00 57.16 256 ARG A O 1
ATOM 1917 N N . GLN A 1 257 ? 5.129 4.229 25.719 1.00 62.75 257 GLN A N 1
ATOM 1918 C CA . GLN A 1 257 ? 4.110 3.701 26.623 1.00 62.75 257 GLN A CA 1
ATOM 1919 C C . GLN A 1 257 ? 4.253 2.178 26.579 1.00 62.75 257 GLN A C 1
ATOM 1921 O O . GLN A 1 257 ? 4.181 1.614 25.481 1.00 62.75 257 GLN A O 1
ATOM 1926 N N . PRO A 1 258 ? 4.557 1.526 27.715 1.00 67.12 258 PRO A N 1
ATOM 1927 C CA . PRO A 1 258 ? 4.780 0.098 27.712 1.00 67.12 258 PRO A CA 1
ATOM 1928 C C . PRO A 1 258 ? 3.517 -0.551 27.174 1.00 67.12 258 PRO A C 1
ATOM 1930 O O . PRO A 1 258 ? 2.403 -0.171 27.553 1.00 67.12 258 PRO A O 1
ATOM 1933 N N . CYS A 1 259 ? 3.695 -1.488 26.247 1.00 73.69 259 CYS A N 1
ATOM 1934 C CA . CYS A 1 259 ? 2.560 -2.211 25.719 1.00 73.69 259 CYS A CA 1
ATOM 1935 C C . CYS A 1 259 ? 1.845 -2.883 26.887 1.00 73.69 259 CYS A C 1
ATOM 1937 O O . CYS A 1 259 ? 2.500 -3.619 27.633 1.00 73.69 259 CYS A O 1
ATOM 1939 N N . PRO A 1 260 ? 0.541 -2.618 27.085 1.00 66.56 260 PRO A N 1
ATOM 1940 C CA . PRO A 1 260 ? -0.194 -3.311 28.122 1.00 66.56 260 PRO A CA 1
ATOM 1941 C C . PRO A 1 260 ? -0.061 -4.811 27.860 1.00 66.56 260 PRO A C 1
ATOM 1943 O O . PRO A 1 260 ? -0.090 -5.247 26.702 1.00 66.56 260 PRO A O 1
ATOM 1946 N N . ALA A 1 261 ? 0.132 -5.590 28.926 1.00 53.12 261 ALA A N 1
ATOM 1947 C CA . ALA A 1 261 ? 0.091 -7.040 28.818 1.00 53.12 261 ALA A CA 1
ATOM 1948 C C . ALA A 1 261 ? -1.211 -7.419 28.099 1.00 53.12 261 ALA A C 1
ATOM 1950 O O . ALA A 1 261 ? -2.268 -6.855 28.399 1.00 53.12 261 ALA A O 1
ATOM 1951 N N . SER A 1 262 ? -1.117 -8.294 27.093 1.00 45.34 262 SER A N 1
ATOM 1952 C CA . SER A 1 262 ? -2.321 -8.766 26.406 1.00 45.34 262 SER A CA 1
ATOM 1953 C C . SER A 1 262 ? -3.264 -9.370 27.453 1.00 45.34 262 SER A C 1
ATOM 1955 O O . SER A 1 262 ? -2.769 -10.125 28.293 1.00 45.34 262 SER A O 1
ATOM 1957 N N . PRO A 1 263 ? -4.558 -9.006 27.454 1.00 42.34 263 PRO A N 1
ATOM 1958 C CA . PRO A 1 263 ? -5.537 -9.662 28.311 1.00 42.34 263 PRO A CA 1
ATOM 1959 C C . PRO A 1 263 ? -5.662 -11.151 27.976 1.00 42.34 263 PRO A C 1
ATOM 1961 O O . PRO A 1 263 ? -5.422 -11.521 26.799 1.00 42.34 263 PRO A O 1
#

Foldseek 3Di:
DLVVVVCVVVVHDDDDFDDDQDPDDPPDDDSLLVVVVVVDQAAEAEQQVHHPDQVVVVNVVSVHQQLRYEYEHDHCVLCQLQPPVRHGDLSNANHKYKFFFFAFQPFPLSVVCCVPAAVVVNDPDHPVSCRDPVNLVVVVVVVLQVQLLVQLCVVVVHNDGDPVSSVVSSQQDWCAQVNCVVSRRRRGGHTAHHHLVRSPSQGWIWMWGDNSPTIHTDDDTHGDPCVSCPVVVVVVVVVVQVVVCVVVVPPDRPPSPPGPDDD

Sequence (263 aa):
PVLRALAAEAGLAFRAYALPDGAAPEDGPSPWRAVRAADPDAVILDATAGLPGTPLRDAAAAGLALNRVVTVGWTGEDDLLRPASGARDLTAKGLRIVTWHAPGDSFPAFDQIDQLVIDAGLSRTPKEDSPGPLYNRGVYAGVILAEGIRNGQRLAGRPRIDGAEMRRGLEAINLDPVRWKELGLVGFARRLRLSCADHSGRRPVTVQEWTGARWVQVGDEIQPPRERLGAHLDAAVAAHAERVATETGTAGAQPRQPCPASP

Organism: NCBI:txid1187852

InterPro domains:
  IPR028082 Periplasmic binding protein-like I [SSF53822] (3-219)

Secondary structure (DSSP, 8-state):
-HHHHHHHHTT------PPPSSPPPTTS--HHHHHHHT--S-EEEEETT--SS-HHHHHHHTT--GGGEEEEE---HHHHHS-TTSPPPGGGTT-EEEESB-SSS-SHHHHHHIIIIITTT--SS-GGGTTSHHHHHHHHHHHHHHHHHHHHHHHHTSSS--HHHHHHHHHT-EE-HHHHHHTT-TTTB--EE-BTTBSSTT--EEEEEE-SSSEEEEEEEE---HHHHHHHHHHHHHHHHHHHHHHT--SS----PPPPPP-